Protein AF-0000000070184258 (afdb_homodimer)

Solvent-accessible surface area (backbone atoms only — not comparable to full-atom values): 18876 Å² total; per-residue (Å²): 134,90,67,75,69,78,65,68,90,52,51,71,65,62,65,44,68,70,56,21,35,63,52,13,55,38,52,51,47,53,34,33,58,67,48,61,78,26,36,31,35,32,46,51,29,53,61,30,57,64,52,65,70,49,46,84,48,31,51,33,30,37,36,24,22,70,49,62,68,31,49,51,52,17,53,71,75,59,66,58,89,50,51,41,81,38,78,35,50,67,54,57,58,97,61,53,74,45,61,23,50,28,36,34,27,58,68,31,52,66,69,54,75,42,72,57,20,41,43,35,49,47,45,25,30,24,76,63,16,16,33,15,40,37,29,56,18,43,73,24,87,46,86,62,82,64,58,48,91,57,40,45,44,21,65,58,53,44,51,53,42,38,75,41,50,29,47,66,81,40,60,41,71,36,64,49,32,17,35,35,19,30,28,32,100,129,61,72,85,74,78,64,70,90,51,50,71,64,62,66,44,69,71,57,21,35,63,52,13,56,38,51,52,46,53,34,33,60,69,47,61,78,26,37,32,35,33,47,51,28,51,59,30,59,63,52,64,70,50,46,84,48,31,51,32,30,36,36,25,21,70,49,62,69,31,49,53,51,18,53,71,76,59,64,58,88,50,51,42,82,39,80,35,50,67,55,57,57,99,60,52,75,46,62,24,49,28,35,35,27,58,68,32,52,67,52,55,75,43,71,58,20,42,43,34,47,48,44,25,30,23,74,63,15,17,34,16,41,36,30,55,18,45,74,24,87,44,86,62,82,64,59,47,90,56,38,44,45,20,64,58,53,42,52,53,41,38,75,42,48,28,47,68,80,43,63,41,69,36,64,50,31,17,35,34,19,30,28,31,100

pLDDT: mean 95.53, std 9.23, range [29.39, 98.94]

InterPro domains:
  IPR013216 Methyltransferase type 11 [PF08241] (42-131)
  IPR023576 UbiE/COQ5 methyltransferase, conserved site [PS01184] (123-137)
  IPR029063 S-adenosyl-L-methionine-dependent methyltransferase superfamily [G3DSA:3.40.50.150] (3-181)
  IPR029063 S-adenosyl-L-methionine-dependent methyltransferase superfamily [SSF53335] (13-177)

Organism: NCBI:txid2841257

Secondary structure (DSSP, 8-state):
-------GGGGGGGG-GGGGGTS-HHHHHHHH---TT-EEEEET-TT-HHHHHHGGGSSEEEEEES-HHHHHHHHHH---TTEEEEE--GGG----TT-EEEEEEES-HHHH-SHHHHHHHHHHEEEEEEEEEEEEBTTS-SSSSS-GGG-B-HHHHHHHHHHTTEEEEEEEE-SSEEEEEEEE-/-------GGGGGGGG-GGGGGTS-HHHHHHHH---TT-EEEEET-TT-HHHHHHGGGSSEEEEEES-HHHHHHHHHH---TTEEEEE--GGG----TT-EEEEEEES-HHHH-SHHHHHHHHHHEEEEEEEEEEEEBTTS-SSSSS-GGG-B-HHHHHHHHHHTTEEEEEEEE-SSEEEEEEEE-

Radius of gyration: 21.1 Å; Cα contacts (8 Å, |Δi|>4): 848; chains: 2; bounding box: 39×58×51 Å

Nearest PDB structures (foldseek):
  3bkw-assembly1_B  TM=8.375E-01  e=1.632E-12  Mesorhizobium japonicum MAFF 303099
  3l8d-assembly1_A-2  TM=8.115E-01  e=1.632E-12  Bacillus thuringiensis str. Al Hakam
  3bkw-assembly1_A  TM=8.136E-01  e=4.372E-12  Mesorhizobium japonicum MAFF 303099
  3g5l-assembly2_A  TM=6.947E-01  e=2.273E-13  Listeria monocytogenes serotype 4b str. F2365
  3vc2-assembly2_B  TM=7.644E-01  e=2.753E-11  Streptomyces coelicolor A3(2)

Structure (mmCIF, N/CA/C/O backbone):
data_AF-0000000070184258-model_v1
#
loop_
_entity.id
_entity.type
_entity.pdbx_description
1 polymer 'SAM-dependent methyltransferase'
#
loop_
_atom_site.group_PDB
_atom_site.id
_atom_site.type_symbol
_atom_site.label_atom_id
_atom_site.label_alt_id
_atom_site.label_comp_id
_atom_site.label_asym_id
_atom_site.label_entity_id
_atom_site.label_seq_id
_atom_site.pdbx_PDB_ins_code
_atom_site.Cartn_x
_atom_site.Cartn_y
_atom_site.Cartn_z
_atom_site.occupancy
_atom_site.B_iso_or_equiv
_atom_site.auth_seq_id
_atom_site.auth_comp_id
_atom_site.auth_asym_id
_atom_site.auth_atom_id
_atom_site.pdbx_PDB_model_num
ATOM 1 N N . MET A 1 1 ? -16.078 -26.828 -5.934 1 29.39 1 MET A N 1
ATOM 2 C CA . MET A 1 1 ? -16.906 -26.531 -7.105 1 29.39 1 MET A CA 1
ATOM 3 C C . MET A 1 1 ? -16.656 -25.109 -7.594 1 29.39 1 MET A C 1
ATOM 5 O O . MET A 1 1 ? -16.109 -24.906 -8.68 1 29.39 1 MET A O 1
ATOM 9 N N . GLY A 1 2 ? -17.391 -23.922 -7.152 1 39.66 2 GLY A N 1
ATOM 10 C CA . GLY A 1 2 ? -17.969 -22.906 -8.008 1 39.66 2 GLY A CA 1
ATOM 11 C C . GLY A 1 2 ? -16.938 -21.891 -8.492 1 39.66 2 GLY A C 1
ATOM 12 O O . GLY A 1 2 ? -17.25 -20.719 -8.656 1 39.66 2 GLY A O 1
ATOM 13 N N . PHE A 1 3 ? -15.523 -22.141 -8.5 1 47.22 3 PHE A N 1
ATOM 14 C CA . PHE A 1 3 ? -14.398 -21.219 -8.508 1 47.22 3 PHE A CA 1
ATOM 15 C C . PHE A 1 3 ? -14.391 -20.391 -9.789 1 47.22 3 PHE A C 1
ATOM 17 O O . PHE A 1 3 ? -14.062 -20.906 -10.859 1 47.22 3 PHE A O 1
ATOM 24 N N . HIS A 1 4 ? -15.258 -19.391 -9.922 1 56.69 4 HIS A N 1
ATOM 25 C CA . HIS A 1 4 ? -15.531 -18.656 -11.156 1 56.69 4 HIS A CA 1
ATOM 26 C C . HIS A 1 4 ? -14.281 -17.953 -11.672 1 56.69 4 HIS A C 1
ATOM 28 O O . HIS A 1 4 ? -13.492 -17.422 -10.883 1 56.69 4 HIS A O 1
ATOM 34 N N . THR A 1 5 ? -13.719 -18.75 -12.664 1 63.94 5 THR A N 1
ATOM 35 C CA . THR A 1 5 ? -12.641 -18.109 -13.414 1 63.94 5 THR A CA 1
ATOM 36 C C . THR A 1 5 ? -13.078 -16.734 -13.914 1 63.94 5 THR A C 1
ATOM 38 O O . THR A 1 5 ? -14.258 -16.516 -14.211 1 63.94 5 THR A O 1
ATOM 41 N N . PHE A 1 6 ? -12.273 -15.75 -13.688 1 73.75 6 PHE A N 1
ATOM 42 C CA . PHE A 1 6 ? -12.5 -14.391 -14.164 1 73.75 6 PHE A CA 1
ATOM 43 C C . PHE A 1 6 ? -12.969 -14.398 -15.617 1 73.75 6 PHE A C 1
ATOM 45 O O . PHE A 1 6 ? -12.484 -15.188 -16.422 1 73.75 6 PHE A O 1
ATOM 52 N N . ASP A 1 7 ? -14.023 -13.688 -15.875 1 72.12 7 ASP A N 1
ATOM 53 C CA . ASP A 1 7 ? -14.516 -13.508 -17.234 1 72.12 7 ASP A CA 1
ATOM 54 C C . ASP A 1 7 ? -13.484 -12.781 -18.094 1 72.12 7 ASP A C 1
ATOM 56 O O . ASP A 1 7 ? -13.328 -11.562 -18 1 72.12 7 ASP A O 1
ATOM 60 N N . SER A 1 8 ? -12.844 -13.445 -18.953 1 77.19 8 SER A N 1
ATOM 61 C CA . SER A 1 8 ? -11.742 -12.922 -19.75 1 77.19 8 SER A CA 1
ATOM 62 C C . SER A 1 8 ? -12.203 -11.773 -20.641 1 77.19 8 SER A C 1
ATOM 64 O O . SER A 1 8 ? -11.391 -10.977 -21.125 1 77.19 8 SER A O 1
ATOM 66 N N . SER A 1 9 ? -13.484 -11.719 -20.875 1 74.5 9 SER A N 1
ATOM 67 C CA . SER A 1 9 ? -14 -10.609 -21.672 1 74.5 9 SER A CA 1
ATOM 68 C C . SER A 1 9 ? -13.859 -9.281 -20.938 1 74.5 9 SER A C 1
ATOM 70 O O . SER A 1 9 ? -13.93 -8.211 -21.547 1 74.5 9 SER A O 1
ATOM 72 N N . GLN A 1 10 ? -13.602 -9.359 -19.688 1 74.81 10 GLN A N 1
ATOM 73 C CA . GLN A 1 10 ? -13.43 -8.164 -18.875 1 74.81 10 GLN A CA 1
ATOM 74 C C . GLN A 1 10 ? -11.953 -7.879 -18.609 1 74.81 10 GLN A C 1
ATOM 76 O O . GLN A 1 10 ? -11.617 -7.113 -17.703 1 74.81 10 GLN A O 1
ATOM 81 N N . ALA A 1 11 ? -11.164 -8.391 -19.484 1 82.12 11 ALA A N 1
ATOM 82 C CA . ALA A 1 11 ? -9.719 -8.328 -19.297 1 82.12 11 ALA A CA 1
ATOM 83 C C . ALA A 1 11 ? -9.227 -6.887 -19.297 1 82.12 11 ALA A C 1
ATOM 85 O O . ALA A 1 11 ? -8.266 -6.547 -18.609 1 82.12 11 ALA A O 1
ATOM 86 N N . ASP A 1 12 ? -9.961 -6.031 -20 1 80.5 12 ASP A N 1
ATOM 87 C CA . ASP A 1 12 ? -9.562 -4.629 -20.062 1 80.5 12 ASP A CA 1
ATOM 88 C C . ASP A 1 12 ? -9.641 -3.977 -18.688 1 80.5 12 ASP A C 1
ATOM 90 O O . ASP A 1 12 ? -8.836 -3.096 -18.359 1 80.5 12 ASP A O 1
ATOM 94 N N . GLY A 1 13 ? -10.562 -4.465 -17.906 1 86.38 13 GLY A N 1
ATOM 95 C CA . GLY A 1 13 ? -10.711 -3.939 -16.562 1 86.38 13 GLY A CA 1
ATOM 96 C C . GLY A 1 13 ? -9.523 -4.234 -15.664 1 86.38 13 GLY A C 1
ATOM 97 O O . GLY A 1 13 ? -9.258 -3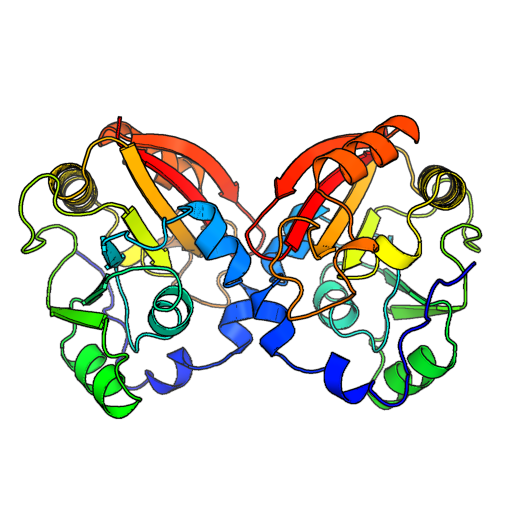.502 -14.703 1 86.38 13 GLY A O 1
ATOM 98 N N . LEU A 1 14 ? -8.82 -5.215 -16.062 1 90.5 14 LEU A N 1
ATOM 99 C CA . LEU A 1 14 ? -7.684 -5.648 -15.25 1 90.5 14 LEU A CA 1
ATOM 100 C C . LEU A 1 14 ? -6.488 -4.723 -15.445 1 90.5 14 LEU A C 1
ATOM 102 O O . LEU A 1 14 ? -5.523 -4.777 -14.688 1 90.5 14 LEU A O 1
ATOM 106 N N . GLU A 1 15 ? -6.605 -3.787 -16.375 1 93.62 15 GLU A N 1
ATOM 107 C CA . GLU A 1 15 ? -5.5 -2.877 -16.656 1 93.62 15 GLU A CA 1
ATOM 108 C C . GLU A 1 15 ? -5.773 -1.487 -16.078 1 93.62 15 GLU A C 1
ATOM 110 O O . GLU A 1 15 ? -5.023 -0.545 -16.344 1 93.62 15 GLU A O 1
ATOM 115 N N . ASP A 1 16 ? -6.887 -1.412 -15.406 1 93.44 16 ASP A N 1
ATOM 116 C CA . ASP A 1 16 ? -7.266 -0.139 -14.797 1 93.44 16 ASP A CA 1
ATOM 117 C C . ASP A 1 16 ? -6.277 0.258 -13.703 1 93.44 16 ASP A C 1
ATOM 119 O O . ASP A 1 16 ? -6.125 -0.458 -12.711 1 93.44 16 ASP A O 1
ATOM 123 N N . GLN A 1 17 ? -5.656 1.409 -13.805 1 94.75 17 GLN A N 1
ATOM 124 C CA . GLN A 1 17 ? -4.629 1.864 -12.875 1 94.75 17 GLN A CA 1
ATOM 125 C C . GLN A 1 17 ? -5.207 2.09 -11.484 1 94.75 17 GLN A C 1
ATOM 127 O O . GLN A 1 17 ? -4.465 2.133 -10.5 1 94.75 17 GLN A O 1
ATOM 132 N N . SER A 1 18 ? -6.551 2.227 -11.375 1 95.06 18 SER A N 1
ATOM 133 C CA . SER A 1 18 ? -7.188 2.389 -10.07 1 95.06 18 SER A CA 1
ATOM 134 C C . SER A 1 18 ? -6.961 1.166 -9.188 1 95.06 18 SER A C 1
ATOM 136 O O . SER A 1 18 ? -7.168 1.222 -7.977 1 95.06 18 SER A O 1
ATOM 138 N N . ARG A 1 19 ? -6.477 0.066 -9.781 1 96.94 19 ARG A N 1
ATOM 139 C CA . ARG A 1 19 ? -6.152 -1.132 -9.016 1 96.94 19 ARG A CA 1
ATOM 140 C C . ARG A 1 19 ? -5.039 -0.856 -8.008 1 96.94 19 ARG A C 1
ATOM 142 O O . ARG A 1 19 ? -5.004 -1.457 -6.934 1 96.94 19 ARG A O 1
ATOM 149 N N . PHE A 1 20 ? -4.199 0.137 -8.336 1 98.5 20 PHE A N 1
ATOM 150 C CA . PHE A 1 20 ? -3.119 0.491 -7.426 1 98.5 20 PHE A CA 1
ATOM 151 C C . PHE A 1 20 ? -3.668 1.139 -6.16 1 98.5 20 PHE A C 1
ATOM 153 O O . PHE A 1 20 ? -2.961 1.247 -5.152 1 98.5 20 PHE A O 1
ATOM 160 N N . LYS A 1 21 ? -4.965 1.607 -6.094 1 98.38 21 LYS A N 1
ATOM 161 C CA . LYS A 1 21 ? -5.574 2.182 -4.898 1 98.38 21 LYS A CA 1
ATOM 162 C C . LYS A 1 21 ? -5.719 1.135 -3.797 1 98.38 21 LYS A C 1
ATOM 164 O O . LYS A 1 21 ? -5.816 1.477 -2.617 1 98.38 21 LYS A O 1
ATOM 169 N N . TYR A 1 22 ? -5.66 -0.115 -4.188 1 98.38 22 TYR A N 1
ATOM 170 C CA . TYR A 1 22 ? -5.891 -1.183 -3.219 1 98.38 22 TYR A CA 1
ATOM 171 C C . TYR A 1 22 ? -4.574 -1.796 -2.76 1 98.38 22 TYR A C 1
ATOM 173 O O . TYR A 1 22 ? -4.426 -2.152 -1.588 1 98.38 22 TYR A O 1
ATOM 181 N N . VAL A 1 23 ? -3.643 -1.956 -3.648 1 98.75 23 VAL A N 1
ATOM 182 C CA . VAL A 1 23 ? -2.301 -2.441 -3.344 1 98.75 23 VAL A CA 1
ATOM 183 C C . VAL A 1 23 ? -1.278 -1.718 -4.215 1 98.75 23 VAL A C 1
ATOM 185 O O . VAL A 1 23 ? -1.343 -1.785 -5.445 1 98.75 23 VAL A O 1
ATOM 188 N N . SER A 1 24 ? -0.373 -1.077 -3.59 1 98.88 24 SER A N 1
ATOM 189 C CA . SER A 1 24 ? 0.676 -0.404 -4.348 1 98.88 24 SER A CA 1
ATOM 190 C C . SER A 1 24 ? 1.788 -1.373 -4.734 1 98.88 24 SER A C 1
ATOM 192 O O . SER A 1 24 ? 1.925 -2.439 -4.133 1 98.88 24 SER A O 1
ATOM 194 N N . VAL A 1 25 ? 2.545 -0.998 -5.758 1 98.75 25 VAL A N 1
ATOM 195 C CA . VAL A 1 25 ? 3.697 -1.782 -6.188 1 98.75 25 VAL A CA 1
ATOM 196 C C . VAL A 1 25 ? 4.727 -1.847 -5.062 1 98.75 25 VAL A C 1
ATOM 198 O O . VAL A 1 25 ? 5.258 -2.918 -4.762 1 98.75 25 VAL A O 1
ATOM 201 N N . ASP A 1 26 ? 4.961 -0.725 -4.445 1 98.75 26 ASP A N 1
ATOM 202 C CA . ASP A 1 26 ? 5.965 -0.646 -3.391 1 98.75 26 ASP A CA 1
ATOM 203 C C . ASP A 1 26 ? 5.578 -1.522 -2.199 1 98.75 26 ASP A C 1
ATOM 205 O O . ASP A 1 26 ? 6.434 -2.178 -1.603 1 98.75 26 ASP A O 1
ATOM 209 N N . GLU A 1 27 ? 4.32 -1.525 -1.836 1 98.81 27 GLU A N 1
ATOM 210 C CA . GLU A 1 27 ? 3.852 -2.4 -0.766 1 98.81 27 GLU A CA 1
ATOM 211 C C . GLU A 1 27 ? 3.967 -3.869 -1.161 1 98.81 27 GLU A C 1
ATOM 213 O O . GLU A 1 27 ? 4.398 -4.699 -0.361 1 98.81 27 GLU A O 1
ATOM 218 N N . LEU A 1 28 ? 3.555 -4.211 -2.357 1 98.88 28 LEU A N 1
ATOM 219 C CA . LEU A 1 28 ? 3.629 -5.59 -2.828 1 98.88 28 LEU A CA 1
ATOM 220 C C . LEU A 1 28 ? 5.055 -6.117 -2.742 1 98.88 28 LEU A C 1
ATOM 222 O O . LEU A 1 28 ? 5.289 -7.203 -2.203 1 98.88 28 LEU A O 1
ATOM 226 N N . LEU A 1 29 ? 5.988 -5.328 -3.24 1 98.81 29 LEU A N 1
ATOM 227 C CA . LEU A 1 29 ? 7.391 -5.723 -3.197 1 98.81 29 LEU A CA 1
ATOM 228 C C . LEU A 1 29 ? 7.863 -5.887 -1.757 1 98.81 29 LEU A C 1
ATOM 230 O O . LEU A 1 29 ? 8.695 -6.75 -1.466 1 98.81 29 LEU A O 1
ATOM 234 N N . ALA A 1 30 ? 7.336 -5.109 -0.881 1 98.56 30 ALA A N 1
ATOM 235 C CA . ALA A 1 30 ? 7.734 -5.168 0.523 1 98.56 30 ALA A CA 1
ATOM 236 C C . ALA A 1 30 ? 7.168 -6.418 1.198 1 98.56 30 ALA A C 1
ATOM 238 O O . ALA A 1 30 ? 7.691 -6.867 2.219 1 98.56 30 ALA A O 1
ATOM 239 N N . LEU A 1 31 ? 6.09 -6.949 0.684 1 98.69 31 LEU A N 1
ATOM 240 C CA . LEU A 1 31 ? 5.473 -8.125 1.291 1 98.69 31 LEU A CA 1
ATOM 241 C C . LEU A 1 31 ? 6.367 -9.352 1.135 1 98.69 31 LEU A C 1
ATOM 243 O O . LEU A 1 31 ? 6.398 -10.219 2.01 1 98.69 31 LEU A O 1
ATOM 247 N N . PHE A 1 32 ? 7.094 -9.445 -0.042 1 98 32 PHE A N 1
ATOM 248 C CA . PHE A 1 32 ? 7.875 -10.664 -0.205 1 98 32 PHE A CA 1
ATOM 249 C C . PHE A 1 32 ? 9.344 -10.328 -0.473 1 98 32 PHE A C 1
ATOM 251 O O . PHE A 1 32 ? 10.188 -11.227 -0.506 1 98 32 PHE A O 1
ATOM 258 N N . ARG A 1 33 ? 9.758 -9.125 -0.622 1 97.44 33 ARG A N 1
ATOM 259 C CA . ARG A 1 33 ? 11.117 -8.586 -0.605 1 97.44 33 ARG A CA 1
ATOM 260 C C . ARG A 1 33 ? 12.039 -9.406 -1.502 1 97.44 33 ARG A C 1
ATOM 262 O O . ARG A 1 33 ? 13.086 -9.875 -1.059 1 97.44 33 ARG A O 1
ATOM 269 N N . PRO A 1 34 ? 11.781 -9.477 -2.742 1 98.12 34 PRO A N 1
ATOM 270 C CA . PRO A 1 34 ? 12.648 -10.266 -3.619 1 98.12 34 PRO A CA 1
ATOM 271 C C . PRO A 1 34 ? 14.008 -9.602 -3.846 1 98.12 34 PRO A C 1
ATOM 273 O O . PRO A 1 34 ? 14.094 -8.375 -3.92 1 98.12 34 PRO A O 1
ATOM 276 N N . ASP A 1 35 ? 15.008 -10.453 -3.967 1 97.69 35 ASP A N 1
ATOM 277 C CA . ASP A 1 35 ? 16.312 -9.992 -4.445 1 97.69 35 ASP A CA 1
ATOM 278 C C . ASP A 1 35 ? 16.281 -9.781 -5.957 1 97.69 35 ASP A C 1
ATOM 280 O O . ASP A 1 35 ? 15.422 -10.312 -6.656 1 97.69 35 ASP A O 1
ATOM 284 N N . ASP A 1 36 ? 17.266 -9.062 -6.441 1 97.62 36 ASP A N 1
ATOM 285 C CA . ASP A 1 36 ? 17.359 -8.766 -7.867 1 97.62 36 ASP A CA 1
ATOM 286 C C . ASP A 1 36 ? 17.609 -10.039 -8.68 1 97.62 36 ASP A C 1
ATOM 288 O O . ASP A 1 36 ? 17.297 -10.094 -9.867 1 97.62 36 ASP A O 1
ATOM 292 N N . ASP A 1 37 ? 18.156 -11.031 -8.078 1 98.62 37 ASP A N 1
ATOM 293 C CA . ASP A 1 37 ? 18.453 -12.266 -8.797 1 98.62 37 ASP A CA 1
ATOM 294 C C . ASP A 1 37 ? 17.422 -13.344 -8.5 1 98.62 37 ASP A C 1
ATOM 296 O O . ASP A 1 37 ? 17.641 -14.531 -8.773 1 98.62 37 ASP A O 1
ATOM 300 N N . ALA A 1 38 ? 16.312 -12.961 -7.953 1 98.88 38 ALA A N 1
ATOM 301 C CA . ALA A 1 38 ? 15.305 -13.914 -7.52 1 98.88 38 ALA A CA 1
ATOM 302 C C . ALA A 1 38 ? 14.508 -14.453 -8.711 1 98.88 38 ALA A C 1
ATOM 304 O O . ALA A 1 38 ? 14.242 -13.719 -9.664 1 98.88 38 ALA A O 1
ATOM 305 N N . VAL A 1 39 ? 14.156 -15.711 -8.641 1 98.94 39 VAL A N 1
ATOM 306 C CA . VAL A 1 39 ? 13.148 -16.344 -9.484 1 98.94 39 VAL A CA 1
ATOM 307 C C . VAL 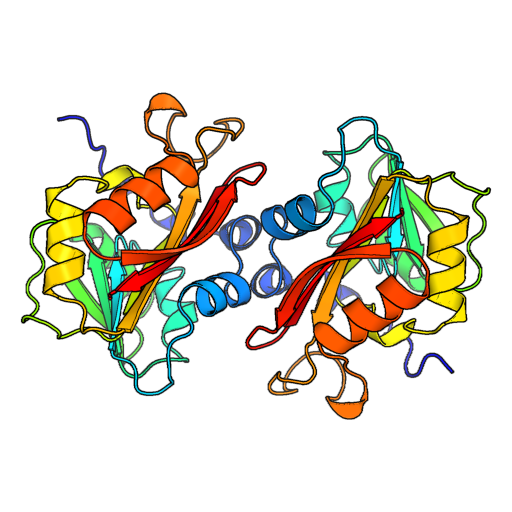A 1 39 ? 11.836 -16.469 -8.719 1 98.94 39 VAL A C 1
ATOM 309 O O . VAL A 1 39 ? 11.773 -17.141 -7.684 1 98.94 39 VAL A O 1
ATOM 312 N N . VAL A 1 40 ? 10.766 -15.812 -9.242 1 98.94 40 VAL A N 1
ATOM 313 C CA . VAL A 1 40 ? 9.539 -15.75 -8.461 1 98.94 40 VAL A CA 1
ATOM 314 C C . VAL A 1 40 ? 8.352 -16.141 -9.328 1 98.94 40 VAL A C 1
ATOM 316 O O . VAL A 1 40 ? 8.469 -16.234 -10.555 1 98.94 40 VAL A O 1
ATOM 319 N N . ALA A 1 41 ? 7.215 -16.438 -8.695 1 98.94 41 ALA A N 1
ATOM 320 C CA . ALA A 1 41 ? 5.977 -16.719 -9.422 1 98.94 41 ALA A CA 1
ATOM 321 C C . ALA A 1 41 ? 4.867 -15.758 -9 1 98.94 41 ALA A C 1
ATOM 323 O O . ALA A 1 41 ? 4.727 -15.453 -7.809 1 98.94 41 ALA A O 1
ATOM 324 N N . ASP A 1 42 ? 4.148 -15.258 -9.938 1 98.94 42 ASP A N 1
ATOM 325 C CA . ASP A 1 42 ? 2.881 -14.555 -9.75 1 98.94 42 ASP A CA 1
ATOM 326 C C . ASP A 1 42 ? 1.697 -15.508 -9.891 1 98.94 42 ASP A C 1
ATOM 328 O O . ASP A 1 42 ? 1.404 -15.992 -10.984 1 98.94 42 ASP A O 1
ATOM 332 N N . LEU A 1 43 ? 1.008 -15.789 -8.805 1 98.88 43 LEU A N 1
ATOM 333 C CA . LEU A 1 43 ? -0.111 -16.719 -8.82 1 98.88 43 LEU A CA 1
ATOM 334 C C . LEU A 1 43 ? -1.412 -16.016 -9.164 1 98.88 43 LEU A C 1
ATOM 336 O O . LEU A 1 43 ? -1.904 -15.195 -8.383 1 98.88 43 LEU A O 1
ATOM 340 N N . GLY A 1 44 ? -2.031 -16.406 -10.258 1 98.06 44 GLY A N 1
ATOM 341 C CA . GLY A 1 44 ? -3.143 -15.641 -10.805 1 98.06 44 GLY A CA 1
ATOM 342 C C . GLY A 1 44 ? -2.711 -14.359 -11.484 1 98.06 44 GLY A C 1
ATOM 343 O O . GLY A 1 44 ? -3.236 -13.281 -11.18 1 98.06 44 GLY A O 1
ATOM 344 N N . SER A 1 45 ? -1.877 -14.484 -12.492 1 98.12 45 SER A N 1
ATOM 345 C CA . SER A 1 45 ? -1.203 -13.328 -13.078 1 98.12 45 SER A CA 1
ATOM 346 C C . SER A 1 45 ? -2.162 -12.5 -13.93 1 98.12 45 SER A C 1
ATOM 348 O O . SER A 1 45 ? -1.922 -11.312 -14.164 1 98.12 45 SER A O 1
ATOM 350 N N . GLY A 1 46 ? -3.24 -13.164 -14.484 1 97.12 46 GLY A N 1
ATOM 351 C CA . GLY A 1 46 ? -4.145 -12.461 -15.375 1 97.12 46 GLY A CA 1
ATOM 352 C C . GLY A 1 46 ? -3.445 -11.844 -16.578 1 97.12 46 GLY A C 1
ATOM 353 O O . GLY A 1 46 ? -2.682 -12.516 -17.266 1 97.12 46 GLY A O 1
ATOM 354 N N . THR A 1 47 ? -3.713 -10.602 -16.781 1 97 47 THR A N 1
ATOM 355 C CA . THR A 1 47 ? -3.127 -9.891 -17.922 1 97 47 THR A CA 1
ATOM 356 C C . THR A 1 47 ? -1.73 -9.383 -17.578 1 97 47 THR A C 1
ATOM 358 O O . THR A 1 47 ? -1.139 -8.617 -18.344 1 97 47 THR A O 1
ATOM 361 N N . GLY A 1 48 ? -1.25 -9.695 -16.438 1 98.19 48 GLY A N 1
ATOM 362 C CA . GLY A 1 48 ? 0.105 -9.344 -16.047 1 98.19 48 GLY A CA 1
ATOM 363 C C . GLY A 1 48 ? 0.211 -7.949 -15.453 1 98.19 48 GLY A C 1
ATOM 364 O O . GLY A 1 48 ? 1.287 -7.348 -15.453 1 98.19 48 GLY A O 1
ATOM 365 N N . PHE A 1 49 ? -0.899 -7.371 -14.977 1 98.12 49 PHE A N 1
ATOM 366 C CA . PHE A 1 49 ? -0.934 -6.004 -14.469 1 98.12 49 PHE A CA 1
ATOM 367 C C . PHE A 1 49 ? 0.125 -5.793 -13.398 1 98.12 49 PHE A C 1
ATOM 369 O O . PHE A 1 49 ? 0.969 -4.902 -13.516 1 98.12 49 PHE A O 1
ATOM 376 N N . TYR A 1 50 ? 0.2 -6.605 -12.391 1 98.75 50 TYR A N 1
ATOM 377 C CA . TYR A 1 50 ? 1.188 -6.488 -11.32 1 98.75 50 TYR A CA 1
ATOM 378 C C . TYR A 1 50 ? 2.488 -7.188 -11.703 1 98.75 50 TYR A C 1
ATOM 380 O O . TYR A 1 50 ? 3.57 -6.773 -11.281 1 98.75 50 TYR A O 1
ATOM 388 N N . THR A 1 51 ? 2.381 -8.258 -12.508 1 98.88 51 THR A N 1
ATOM 389 C CA . THR A 1 51 ? 3.578 -8.945 -12.984 1 98.88 51 THR A CA 1
ATOM 390 C C . THR A 1 51 ? 4.547 -7.953 -13.617 1 98.88 51 THR A C 1
ATOM 392 O O . THR A 1 51 ? 5.742 -7.957 -13.312 1 98.88 51 THR A O 1
ATOM 395 N N . ASP A 1 52 ? 3.986 -7.078 -14.453 1 98.75 52 ASP A N 1
ATOM 396 C CA . ASP A 1 52 ? 4.785 -6.094 -15.172 1 98.75 52 ASP A CA 1
ATOM 397 C C . ASP A 1 52 ? 5.535 -5.18 -14.211 1 98.75 52 ASP A C 1
ATOM 399 O O . ASP A 1 52 ? 6.641 -4.727 -14.508 1 98.75 52 ASP A O 1
ATOM 403 N N . GLU A 1 53 ? 4.93 -4.906 -13.102 1 98.56 53 GLU A N 1
ATOM 404 C CA . GLU A 1 53 ? 5.504 -3.973 -12.133 1 98.56 53 GLU A CA 1
ATOM 405 C C . GLU A 1 53 ? 6.582 -4.645 -11.289 1 98.56 53 GLU A C 1
ATOM 407 O O . GLU A 1 53 ? 7.496 -3.98 -10.797 1 98.56 53 GLU A O 1
ATOM 412 N N . VAL A 1 54 ? 6.531 -5.93 -11.102 1 98.81 54 VAL A N 1
ATOM 413 C CA . VAL A 1 54 ? 7.469 -6.68 -10.273 1 98.81 54 VAL A CA 1
ATOM 414 C C . VAL A 1 54 ? 8.672 -7.109 -11.117 1 98.81 54 VAL A C 1
ATOM 416 O O . VAL A 1 54 ? 9.797 -7.168 -10.617 1 98.81 54 VAL A O 1
ATOM 419 N N . ALA A 1 55 ? 8.492 -7.324 -12.391 1 98.88 55 ALA A N 1
ATOM 420 C CA . ALA A 1 55 ? 9.461 -7.926 -13.305 1 98.88 55 ALA A CA 1
ATOM 421 C C . ALA A 1 55 ? 10.797 -7.18 -13.266 1 98.88 55 ALA A C 1
ATOM 423 O O . ALA A 1 55 ? 11.859 -7.805 -13.227 1 98.88 55 ALA A O 1
ATOM 424 N N . PRO A 1 56 ? 10.789 -5.863 -13.148 1 98.31 56 PRO A N 1
ATOM 425 C CA . PRO A 1 56 ? 12.062 -5.141 -13.18 1 98.31 56 PRO A CA 1
ATOM 426 C C . PRO A 1 56 ? 12.906 -5.395 -11.938 1 98.31 56 PRO A C 1
ATOM 428 O O . PRO A 1 56 ? 14.086 -5.023 -11.898 1 98.31 56 PRO A O 1
ATOM 431 N N . TYR A 1 57 ? 12.414 -6.027 -10.953 1 98.31 57 TYR A N 1
ATOM 432 C CA . TYR A 1 57 ? 13.094 -6.105 -9.664 1 98.31 57 TYR A CA 1
ATOM 433 C C . TYR A 1 57 ? 13.562 -7.527 -9.383 1 98.31 57 TYR A C 1
ATOM 435 O O . TYR A 1 57 ? 14.031 -7.824 -8.281 1 98.31 57 TYR A O 1
ATOM 443 N N . VAL A 1 58 ? 13.383 -8.422 -10.344 1 98.88 58 VAL A N 1
ATOM 444 C CA . VAL A 1 58 ? 13.773 -9.812 -10.148 1 98.88 58 VAL A CA 1
ATOM 445 C C . VAL A 1 58 ? 14.438 -10.344 -11.422 1 98.88 58 VAL A C 1
ATOM 447 O O . VAL A 1 58 ? 14.43 -9.68 -12.461 1 98.88 58 VAL A O 1
ATOM 450 N N . GLU A 1 59 ? 15 -11.516 -11.266 1 98.81 59 GLU A N 1
ATOM 451 C CA . GLU A 1 59 ? 15.641 -12.133 -12.422 1 98.81 59 GLU A CA 1
ATOM 452 C C . GLU A 1 59 ? 14.609 -12.711 -13.383 1 98.81 59 GLU A C 1
ATOM 454 O O . GLU A 1 59 ? 14.719 -12.531 -14.602 1 98.81 59 GLU A O 1
ATOM 459 N N . ASN A 1 60 ? 13.633 -13.43 -12.836 1 98.88 60 ASN A N 1
ATOM 460 C CA . ASN A 1 60 ? 12.602 -14.07 -13.641 1 98.88 60 ASN A CA 1
ATOM 461 C C . ASN A 1 60 ? 11.273 -14.148 -12.906 1 98.88 60 ASN A C 1
ATOM 463 O O . ASN A 1 60 ? 11.242 -14.352 -11.688 1 98.88 60 ASN A O 1
ATOM 467 N N . VAL A 1 61 ? 10.219 -13.938 -13.672 1 98.94 61 VAL A N 1
ATOM 468 C CA . VAL A 1 61 ? 8.875 -14.117 -13.125 1 98.94 61 VAL A CA 1
ATOM 469 C C . VAL A 1 61 ? 8.133 -15.188 -13.914 1 98.94 61 VAL A C 1
ATOM 471 O O . VAL A 1 61 ? 8.039 -15.109 -15.148 1 98.94 61 VAL A O 1
ATOM 474 N N . TYR A 1 62 ? 7.652 -16.188 -13.234 1 98.94 62 TYR A N 1
ATOM 475 C CA . TYR A 1 62 ? 6.652 -17.078 -13.82 1 98.94 62 TYR A CA 1
ATOM 476 C C . TYR A 1 62 ? 5.246 -16.531 -13.602 1 98.94 62 TYR A C 1
ATOM 478 O O . TYR A 1 62 ? 4.777 -16.438 -12.461 1 98.94 62 TYR A O 1
ATOM 486 N N . ALA A 1 63 ? 4.625 -16.156 -14.656 1 98.94 63 ALA A N 1
ATOM 487 C CA . ALA A 1 63 ? 3.236 -15.703 -14.609 1 98.94 63 ALA A CA 1
ATOM 488 C C . ALA A 1 63 ? 2.275 -16.891 -14.711 1 98.94 63 ALA A C 1
ATOM 490 O O . ALA A 1 63 ? 2.004 -17.375 -15.805 1 98.94 63 ALA A O 1
ATOM 491 N N . VAL A 1 64 ? 1.69 -17.234 -13.609 1 98.88 64 VAL A N 1
ATOM 492 C CA . VAL A 1 64 ? 0.861 -18.438 -13.539 1 98.88 64 VAL A CA 1
ATOM 493 C C . VAL A 1 64 ? -0.615 -18.047 -13.609 1 98.88 64 VAL A C 1
ATOM 495 O O . VAL A 1 64 ? -1.075 -17.203 -12.836 1 98.88 64 VAL A O 1
ATOM 498 N N . ASP A 1 65 ? -1.3 -18.625 -14.5 1 98.12 65 ASP A N 1
ATOM 499 C CA . ASP A 1 65 ? -2.75 -18.469 -14.578 1 98.12 65 ASP A CA 1
ATOM 500 C C . ASP A 1 65 ? -3.402 -19.734 -15.125 1 98.12 65 ASP A C 1
ATOM 502 O O . ASP A 1 65 ? -2.828 -20.422 -15.969 1 98.12 65 ASP A O 1
ATOM 506 N N . ILE A 1 66 ? -4.574 -20 -14.664 1 96.25 66 ILE A N 1
ATOM 507 C CA . ILE A 1 66 ? -5.262 -21.219 -15.07 1 96.25 66 ILE A CA 1
ATOM 508 C C . ILE A 1 66 ? -5.883 -21.031 -16.453 1 96.25 66 ILE A C 1
ATOM 510 O O . ILE A 1 66 ? -6.141 -22.016 -17.156 1 96.25 66 ILE A O 1
ATOM 514 N N . GLN A 1 67 ? -6.094 -19.828 -16.828 1 94.56 67 GLN A N 1
ATOM 515 C CA . GLN A 1 67 ? -6.777 -19.531 -18.078 1 94.56 67 GLN A CA 1
ATOM 516 C C . GLN A 1 67 ? -5.781 -19.141 -19.172 1 94.56 67 GLN A C 1
ATOM 518 O O . GLN A 1 67 ? -5.152 -18.078 -19.094 1 94.56 67 GLN A O 1
ATOM 523 N N . GLU A 1 68 ? -5.781 -19.859 -20.188 1 94.12 68 GLU A N 1
ATOM 524 C CA . GLU A 1 68 ? -4.93 -19.547 -21.328 1 94.12 68 GLU A CA 1
ATOM 525 C C . GLU A 1 68 ? -5.32 -18.219 -21.969 1 94.12 68 GLU A C 1
ATOM 527 O O . GLU A 1 68 ? -4.461 -17.484 -22.469 1 94.12 68 GLU A O 1
ATOM 532 N N . ALA A 1 69 ? -6.562 -17.969 -21.938 1 94.44 69 ALA A N 1
ATOM 533 C CA . ALA A 1 69 ? -7.059 -16.719 -22.516 1 94.44 69 ALA A CA 1
ATOM 534 C C . ALA A 1 69 ? -6.383 -15.508 -21.875 1 94.44 69 ALA A C 1
ATOM 536 O O . ALA A 1 69 ? -6.148 -14.5 -22.547 1 94.44 69 ALA A O 1
ATOM 537 N N . MET A 1 70 ? -6.066 -15.586 -20.641 1 96 70 MET A N 1
ATOM 538 C CA . MET A 1 70 ? -5.375 -14.492 -19.953 1 96 70 MET A CA 1
ATOM 539 C C . MET A 1 70 ? -3.965 -14.32 -20.5 1 96 70 MET A C 1
ATOM 541 O O . MET A 1 70 ? -3.496 -13.188 -20.672 1 96 70 MET A O 1
ATOM 545 N N . HIS A 1 71 ? -3.324 -15.383 -20.812 1 96.44 71 HIS A N 1
ATOM 546 C CA . HIS A 1 71 ? -1.985 -15.336 -21.391 1 96.44 71 HIS A CA 1
ATOM 547 C C . HIS A 1 71 ? -1.999 -14.641 -22.75 1 96.44 71 HIS A C 1
ATOM 549 O O . HIS A 1 71 ? -1.073 -13.898 -23.078 1 96.44 71 HIS A O 1
ATOM 555 N N . GLU A 1 72 ? -2.998 -14.938 -23.469 1 95.94 72 GLU A N 1
ATOM 556 C CA . GLU A 1 72 ? -3.123 -14.289 -24.766 1 95.94 72 GLU A CA 1
ATOM 557 C C . GLU A 1 72 ? -3.232 -12.773 -24.625 1 95.94 72 GLU A C 1
ATOM 559 O O . GLU A 1 72 ? -2.539 -12.023 -25.312 1 95.94 72 GLU A O 1
ATOM 564 N N . HIS A 1 73 ? -4.133 -12.414 -23.734 1 95.88 73 HIS A N 1
ATOM 565 C CA . HIS A 1 73 ? -4.25 -10.984 -23.453 1 95.88 73 HIS A CA 1
ATOM 566 C C . HIS A 1 73 ? -2.912 -10.398 -23.016 1 95.88 73 HIS A C 1
ATOM 568 O O . HIS A 1 73 ? -2.551 -9.297 -23.438 1 95.88 73 HIS A O 1
ATOM 574 N N . TYR A 1 74 ? -2.201 -11.148 -22.203 1 97.19 74 TYR A N 1
ATOM 575 C CA . TYR A 1 74 ? -0.913 -10.68 -21.703 1 97.19 74 TYR A CA 1
ATOM 576 C C . TYR A 1 74 ? 0.092 -10.531 -22.844 1 97.19 74 TYR A C 1
ATOM 578 O O . TYR A 1 74 ? 0.795 -9.523 -22.938 1 97.19 74 TYR A O 1
ATOM 586 N N . ARG A 1 75 ? 0.149 -11.438 -23.703 1 96.69 75 ARG A N 1
ATOM 587 C CA . ARG A 1 75 ? 1.039 -11.367 -24.859 1 96.69 75 ARG A CA 1
ATOM 588 C C . ARG A 1 75 ? 0.702 -10.172 -25.75 1 96.69 75 ARG A C 1
ATOM 590 O O . ARG A 1 75 ? 1.598 -9.469 -26.219 1 96.69 75 ARG A O 1
ATOM 597 N N . GLU A 1 76 ? -0.551 -9.992 -25.938 1 95.69 76 GLU A N 1
ATOM 598 C CA . GLU A 1 76 ? -0.996 -8.883 -26.781 1 95.69 76 GLU A CA 1
ATOM 599 C C . GLU A 1 76 ? -0.603 -7.543 -26.172 1 95.69 76 GLU A C 1
ATOM 601 O O . GLU A 1 76 ? -0.252 -6.605 -26.891 1 95.69 76 GLU A O 1
ATOM 606 N N . LYS A 1 77 ? -0.731 -7.453 -24.906 1 95.19 77 LYS A N 1
ATOM 607 C CA . LYS A 1 77 ? -0.352 -6.238 -24.203 1 95.19 77 LYS A CA 1
ATOM 608 C C . LYS A 1 77 ? 1.146 -5.973 -24.312 1 95.19 77 LYS A C 1
ATOM 610 O O . LYS A 1 77 ? 1.572 -4.824 -24.438 1 95.19 77 LYS A O 1
ATOM 615 N N . GLY A 1 78 ? 1.975 -7.055 -24.281 1 96.25 78 GLY A N 1
ATOM 616 C CA . GLY A 1 78 ? 3.428 -6.98 -24.266 1 96.25 78 GLY A CA 1
ATOM 617 C C . GLY A 1 78 ? 4.051 -7.652 -23.062 1 96.25 78 GLY A C 1
ATOM 618 O O . GLY A 1 78 ? 4 -7.113 -21.953 1 96.25 78 GLY A O 1
ATOM 619 N N . LEU A 1 79 ? 4.691 -8.68 -23.344 1 95.81 79 LEU A N 1
ATOM 620 C CA . LEU A 1 79 ? 5.301 -9.516 -22.328 1 95.81 79 LEU A CA 1
ATOM 621 C C . LEU A 1 79 ? 6.758 -9.125 -22.094 1 95.81 79 LEU A C 1
ATOM 623 O O . LEU A 1 79 ? 7.559 -9.125 -23.031 1 95.81 79 LEU A O 1
ATOM 627 N N . PRO A 1 80 ? 7.074 -8.703 -20.812 1 98.38 80 PRO A N 1
ATOM 628 C CA . PRO A 1 80 ? 8.492 -8.453 -20.547 1 98.38 80 PRO A CA 1
ATOM 629 C C . PRO A 1 80 ? 9.375 -9.664 -20.859 1 98.38 80 PRO A C 1
ATOM 631 O O . PRO A 1 80 ? 8.914 -10.805 -20.781 1 98.38 80 PRO A O 1
ATOM 634 N N . ALA A 1 81 ? 10.625 -9.445 -21.125 1 98.5 81 ALA A N 1
ATOM 635 C CA . ALA A 1 81 ? 11.547 -10.477 -21.594 1 98.5 81 ALA A CA 1
ATOM 636 C C . ALA A 1 81 ? 11.789 -11.523 -20.516 1 98.5 81 ALA A C 1
ATOM 638 O O . ALA A 1 81 ? 12.031 -12.695 -20.812 1 98.5 81 ALA A O 1
ATOM 639 N N . ASN A 1 82 ? 11.688 -11.047 -19.281 1 98.88 82 ASN A N 1
ATOM 640 C CA . ASN A 1 82 ? 12.031 -11.977 -18.203 1 98.88 82 ASN A CA 1
ATOM 641 C C . ASN A 1 82 ? 10.773 -12.555 -17.547 1 98.88 82 ASN A C 1
ATOM 643 O O . ASN A 1 82 ? 10.812 -12.984 -16.406 1 98.88 82 ASN A O 1
ATOM 647 N N . VAL A 1 83 ? 9.664 -12.523 -18.25 1 98.88 83 VAL A N 1
ATOM 648 C CA . VAL A 1 83 ? 8.422 -13.125 -17.766 1 98.88 83 VAL A CA 1
ATOM 649 C C . VAL A 1 83 ? 8.086 -14.352 -18.609 1 98.88 83 VAL A C 1
ATOM 651 O O . VAL A 1 83 ? 8.094 -14.297 -19.844 1 98.88 83 VAL A O 1
ATOM 654 N N . GLU A 1 84 ? 7.859 -15.422 -17.969 1 98.88 84 GLU A N 1
ATOM 655 C CA . GLU A 1 84 ? 7.41 -16.656 -18.609 1 98.88 84 GLU A CA 1
ATOM 656 C C . GLU A 1 84 ? 5.992 -17.016 -18.188 1 98.88 84 GLU A C 1
ATOM 658 O O . GLU A 1 84 ? 5.691 -17.047 -16.984 1 98.88 84 GLU A O 1
ATOM 663 N N . GLN A 1 85 ? 5.184 -17.297 -19.141 1 98.75 85 GLN A N 1
ATOM 664 C CA . GLN A 1 85 ? 3.805 -17.672 -18.844 1 98.75 85 GLN A CA 1
ATOM 665 C C . GLN A 1 85 ? 3.68 -19.172 -18.562 1 98.75 85 GLN A C 1
ATOM 667 O O . GLN A 1 85 ? 4.312 -19.984 -19.234 1 98.75 85 GLN A O 1
ATOM 672 N N . VAL A 1 86 ? 2.949 -19.453 -17.578 1 98.81 86 VAL A N 1
ATOM 673 C CA . VAL A 1 86 ? 2.723 -20.844 -17.188 1 98.81 86 VAL A CA 1
ATOM 674 C C . VAL A 1 86 ? 1.229 -21.094 -16.984 1 98.81 86 VAL A C 1
ATOM 676 O O . VAL A 1 86 ? 0.609 -20.453 -16.125 1 98.81 86 VAL A O 1
ATOM 679 N N . THR A 1 87 ? 0.638 -21.953 -17.812 1 98.38 87 THR A N 1
ATOM 680 C CA . THR A 1 87 ? -0.752 -22.344 -17.594 1 98.38 87 THR A CA 1
ATOM 681 C C . THR A 1 87 ? -0.846 -23.484 -16.594 1 98.38 87 THR A C 1
ATOM 683 O O . THR A 1 87 ? -0.439 -24.609 -16.891 1 98.38 87 THR A O 1
ATOM 686 N N . ALA A 1 88 ? -1.396 -23.203 -15.352 1 98.31 88 ALA A N 1
ATOM 687 C CA . ALA A 1 88 ? -1.464 -24.219 -14.305 1 98.31 88 ALA A CA 1
ATOM 688 C C . ALA A 1 88 ? -2.408 -23.781 -13.188 1 98.31 88 ALA A C 1
ATOM 690 O O . ALA A 1 88 ? -2.674 -22.578 -13.016 1 98.31 88 ALA A O 1
ATOM 691 N N . GLU A 1 89 ? -2.932 -24.766 -12.516 1 97.56 89 GLU A N 1
ATOM 692 C CA . GLU A 1 89 ? -3.529 -24.531 -11.203 1 97.56 89 GLU A CA 1
ATOM 693 C C . GLU A 1 89 ? -2.459 -24.422 -10.125 1 97.56 89 GLU A C 1
ATOM 695 O O . GLU A 1 89 ? -1.448 -25.125 -10.172 1 97.56 89 GLU A O 1
ATOM 700 N N . VAL A 1 90 ? -2.715 -23.594 -9.117 1 98.31 90 VAL A N 1
ATOM 701 C CA . VAL A 1 90 ? -1.722 -23.391 -8.062 1 98.31 90 VAL A CA 1
ATOM 702 C C . VAL A 1 90 ? -1.473 -24.703 -7.328 1 98.31 90 VAL A C 1
ATOM 704 O O . VAL A 1 90 ? -0.348 -24.984 -6.902 1 98.31 90 VAL A O 1
ATOM 707 N N . ALA A 1 91 ? -2.445 -25.578 -7.246 1 98.56 91 ALA A N 1
ATOM 708 C CA . ALA A 1 91 ? -2.332 -26.828 -6.516 1 98.56 91 ALA A CA 1
ATOM 709 C C . ALA A 1 91 ? -1.484 -27.844 -7.289 1 98.56 91 ALA A C 1
ATOM 711 O O . ALA A 1 91 ? -1.175 -28.922 -6.785 1 98.56 91 ALA A O 1
ATOM 712 N N . ASP A 1 92 ? -1.153 -27.5 -8.508 1 98.38 92 ASP A N 1
ATOM 713 C CA . ASP A 1 92 ? -0.37 -28.391 -9.352 1 98.38 92 ASP A CA 1
ATOM 714 C C . ASP A 1 92 ? 0.597 -27.594 -10.234 1 98.38 92 ASP A C 1
ATOM 716 O O . ASP A 1 92 ? 0.46 -27.578 -11.461 1 98.38 92 ASP A O 1
ATOM 720 N N . LEU A 1 93 ? 1.614 -27.078 -9.656 1 98.75 93 LEU A N 1
ATOM 721 C CA . LEU A 1 93 ? 2.568 -26.234 -10.359 1 98.75 93 LEU A CA 1
ATOM 722 C C . LEU A 1 93 ? 3.668 -27.062 -11.008 1 98.75 93 LEU A C 1
ATOM 724 O O . LEU A 1 93 ? 4.23 -27.953 -10.375 1 98.75 93 LEU A O 1
ATOM 728 N N . PRO A 1 94 ? 4.012 -26.719 -12.242 1 98.75 94 PRO A N 1
ATOM 729 C CA . PRO A 1 94 ? 5.027 -27.5 -12.953 1 98.75 94 PRO A CA 1
ATOM 730 C C . PRO A 1 94 ? 6.449 -27.047 -12.648 1 98.75 94 PRO A C 1
ATOM 732 O O . PRO A 1 94 ? 7.258 -26.859 -13.562 1 98.75 94 PRO A O 1
ATOM 735 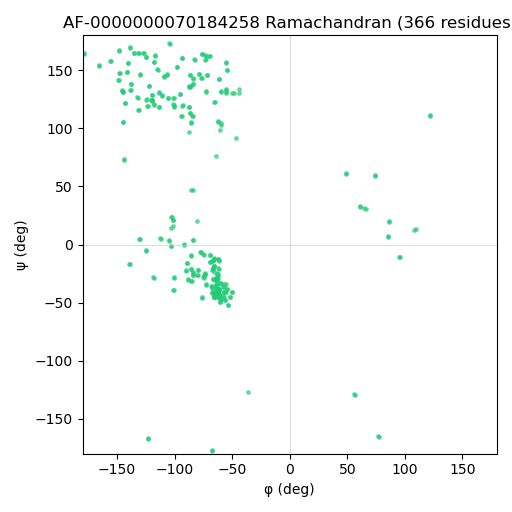N N . PHE A 1 95 ? 6.773 -26.844 -11.414 1 98.81 95 PHE A N 1
ATOM 736 C CA . PHE A 1 95 ? 8.102 -26.438 -10.961 1 98.81 95 PHE A CA 1
ATOM 737 C C . PHE A 1 95 ? 8.742 -27.531 -10.117 1 98.81 95 PHE A C 1
ATOM 739 O O . PHE A 1 95 ? 8.039 -28.312 -9.461 1 98.81 95 PHE A O 1
ATOM 746 N N . GLU A 1 96 ? 10.008 -27.641 -10.117 1 98.75 96 GLU A N 1
ATOM 747 C CA . GLU A 1 96 ? 10.742 -28.562 -9.258 1 98.75 96 GLU A CA 1
ATOM 748 C C . GLU A 1 96 ? 10.664 -28.141 -7.797 1 98.75 96 GLU A C 1
ATOM 750 O O . GLU A 1 96 ? 10.32 -26.984 -7.5 1 98.75 96 GLU A O 1
ATOM 755 N N . ASP A 1 97 ? 10.977 -29.109 -6.93 1 98.75 97 ASP A N 1
ATOM 756 C CA . ASP A 1 97 ? 11.102 -28.781 -5.512 1 98.75 97 ASP A CA 1
ATOM 757 C C . ASP A 1 97 ? 12.117 -27.656 -5.301 1 98.75 97 ASP A C 1
ATOM 759 O O . ASP A 1 97 ? 13.18 -27.641 -5.926 1 98.75 97 ASP A O 1
ATOM 763 N N . ASP A 1 98 ? 11.766 -26.672 -4.508 1 98.81 98 ASP A N 1
ATOM 764 C CA . ASP A 1 98 ? 12.672 -25.625 -4.055 1 98.81 98 ASP A CA 1
ATOM 765 C C . ASP A 1 98 ? 13.133 -24.75 -5.219 1 98.81 98 ASP A C 1
ATOM 767 O O . ASP A 1 98 ? 14.242 -24.219 -5.203 1 98.81 98 ASP A O 1
ATOM 771 N N . ALA A 1 99 ? 12.297 -24.609 -6.215 1 98.81 99 ALA A N 1
ATOM 772 C CA . ALA A 1 99 ? 12.703 -23.922 -7.438 1 98.81 99 ALA A CA 1
ATOM 773 C C . ALA A 1 99 ? 12.547 -22.406 -7.293 1 98.81 99 ALA A C 1
ATOM 775 O O . ALA A 1 99 ? 13.172 -21.641 -8.031 1 98.81 99 ALA A O 1
ATOM 776 N N . LEU A 1 100 ? 11.727 -21.938 -6.438 1 98.94 100 LEU A N 1
ATOM 777 C CA . LEU A 1 100 ? 11.352 -20.531 -6.406 1 98.94 100 LEU A CA 1
ATOM 778 C C . LEU A 1 100 ? 11.953 -19.828 -5.184 1 98.94 100 LEU A C 1
ATOM 780 O O . LEU A 1 100 ? 11.969 -20.406 -4.09 1 98.94 100 LEU A O 1
ATOM 784 N N . ASP A 1 101 ? 12.344 -18.531 -5.379 1 98.88 101 ASP A N 1
ATOM 785 C CA . ASP A 1 101 ? 12.867 -17.688 -4.312 1 98.88 101 ASP A CA 1
ATOM 786 C C . ASP A 1 101 ? 11.742 -16.938 -3.609 1 98.88 101 ASP A C 1
ATOM 788 O O . ASP A 1 101 ? 11.938 -16.391 -2.518 1 98.88 101 ASP A O 1
ATOM 792 N N . GLY A 1 102 ? 10.555 -16.891 -4.234 1 98.81 102 GLY A N 1
ATOM 793 C CA . GLY A 1 102 ? 9.398 -16.188 -3.688 1 98.81 102 GLY A CA 1
ATOM 794 C C . GLY A 1 102 ? 8.164 -16.312 -4.555 1 98.81 102 GLY A C 1
ATOM 795 O O . GLY A 1 102 ? 8.242 -16.75 -5.707 1 98.81 102 GLY A O 1
ATOM 796 N N . VAL A 1 103 ? 7.07 -15.992 -3.967 1 98.88 103 VAL A N 1
ATOM 797 C CA . VAL A 1 103 ? 5.785 -16 -4.652 1 98.88 103 VAL A CA 1
ATOM 798 C C . VAL A 1 103 ? 4.945 -14.812 -4.203 1 98.88 103 VAL A C 1
ATOM 800 O O . VAL A 1 103 ? 5.07 -14.352 -3.066 1 98.88 103 VAL A O 1
ATOM 803 N N . PHE A 1 104 ? 4.113 -14.32 -5.16 1 98.94 104 PHE A N 1
ATOM 804 C CA . PHE A 1 104 ? 3.125 -13.32 -4.777 1 98.94 104 PHE A CA 1
ATOM 805 C C . PHE A 1 104 ? 1.801 -13.562 -5.492 1 98.94 104 PHE A C 1
ATOM 807 O O . PHE A 1 104 ? 1.753 -14.281 -6.492 1 98.94 104 PHE A O 1
ATOM 814 N N . SER A 1 105 ? 0.797 -13.086 -4.918 1 98.88 105 SER A N 1
ATOM 815 C CA . SER A 1 105 ? -0.548 -13.148 -5.48 1 98.88 105 SER A CA 1
ATOM 816 C C . SER A 1 105 ? -1.354 -11.906 -5.121 1 98.88 105 SER A C 1
ATOM 818 O O . SER A 1 105 ? -1.371 -11.484 -3.963 1 98.88 105 SER A O 1
ATOM 820 N N . THR A 1 106 ? -1.966 -11.367 -6.129 1 98.69 106 THR A N 1
ATOM 821 C CA . THR A 1 106 ? -2.775 -10.172 -5.918 1 98.69 106 THR A CA 1
ATOM 822 C C . THR A 1 106 ? -4.207 -10.398 -6.391 1 98.69 106 THR A C 1
ATOM 824 O O . THR A 1 106 ? -4.441 -10.672 -7.57 1 98.69 106 THR A O 1
ATOM 827 N N . MET A 1 107 ? -5.113 -10.289 -5.492 1 97.69 107 MET A N 1
ATOM 828 C CA . MET A 1 107 ? -6.551 -10.32 -5.762 1 97.69 107 MET A CA 1
ATOM 829 C C . MET A 1 107 ? -6.953 -11.648 -6.391 1 97.69 107 MET A C 1
ATOM 831 O O . MET A 1 107 ? -7.832 -11.695 -7.254 1 97.69 107 MET A O 1
ATOM 835 N N . THR A 1 108 ? -6.281 -12.727 -6.004 1 97.69 108 THR A N 1
ATOM 836 C CA . THR A 1 108 ? -6.551 -14.023 -6.613 1 97.69 108 THR A CA 1
ATOM 837 C C . THR A 1 108 ? -6.539 -15.125 -5.559 1 97.69 108 THR A C 1
ATOM 839 O O . THR A 1 108 ? -7.035 -16.234 -5.801 1 97.69 108 THR A O 1
ATOM 842 N N . TYR A 1 109 ? -6 -14.914 -4.379 1 98.38 109 TYR A N 1
ATOM 843 C CA . TYR A 1 109 ? -5.852 -15.938 -3.344 1 98.38 109 TYR A CA 1
ATOM 844 C C . TYR A 1 109 ? -7.164 -16.672 -3.104 1 98.38 109 TYR A C 1
ATOM 846 O O . TYR A 1 109 ? -7.184 -17.891 -2.961 1 98.38 109 TYR A O 1
ATOM 854 N N . HIS A 1 110 ? -8.289 -15.922 -3.096 1 97.69 110 HIS A N 1
ATOM 855 C CA . HIS A 1 110 ? -9.602 -16.484 -2.822 1 97.69 110 HIS A CA 1
ATOM 856 C C . HIS A 1 110 ? -9.984 -17.531 -3.863 1 97.69 110 HIS A C 1
ATOM 858 O O . HIS A 1 110 ? -10.906 -18.328 -3.652 1 97.69 110 HIS A O 1
ATOM 864 N N . GLU A 1 111 ? -9.273 -17.594 -4.953 1 96.31 111 GLU A N 1
ATOM 865 C CA . GLU A 1 111 ? -9.586 -18.531 -6.027 1 96.31 111 GLU A CA 1
ATOM 866 C C . GLU A 1 111 ? -8.859 -19.859 -5.836 1 96.31 111 GLU A C 1
ATOM 868 O O . GLU A 1 111 ? -9.242 -20.875 -6.414 1 96.31 111 GLU A O 1
ATOM 873 N N . PHE A 1 112 ? -7.781 -19.812 -5.07 1 96.62 112 PHE A N 1
ATOM 874 C CA . PHE A 1 112 ? -6.996 -21.047 -5.039 1 96.62 112 PHE A CA 1
ATOM 875 C C . PHE A 1 112 ? -6.676 -21.453 -3.605 1 96.62 112 PHE A C 1
ATOM 877 O O . PHE A 1 112 ? -5.949 -22.422 -3.375 1 96.62 112 PHE A O 1
ATOM 884 N N . ALA A 1 113 ? -7.18 -20.781 -2.672 1 96.69 113 ALA A N 1
ATOM 885 C CA . ALA A 1 113 ? -6.926 -21.078 -1.266 1 96.69 113 ALA A CA 1
ATOM 886 C C . ALA A 1 113 ? -7.387 -22.484 -0.907 1 96.69 113 ALA A C 1
ATOM 888 O O . ALA A 1 113 ? -8.586 -22.75 -0.805 1 96.69 113 ALA A O 1
ATOM 889 N N . SER A 1 114 ? -6.492 -23.359 -0.792 1 97.75 114 SER A N 1
ATOM 890 C CA . SER A 1 114 ? -6.723 -24.75 -0.406 1 97.75 114 SER A CA 1
ATOM 891 C C . SER A 1 114 ? -5.473 -25.359 0.216 1 97.75 114 SER A C 1
ATOM 893 O O . SER A 1 114 ? -4.363 -24.859 0.008 1 97.75 114 SER A O 1
ATOM 895 N N . GLU A 1 115 ? -5.691 -26.375 0.959 1 98.25 115 GLU A N 1
ATOM 896 C CA . GLU A 1 115 ? -4.562 -27.109 1.538 1 98.25 115 GLU A CA 1
ATOM 897 C C . GLU A 1 115 ? -3.613 -27.609 0.453 1 98.25 115 GLU A C 1
ATOM 899 O O . GLU A 1 115 ? -2.393 -27.516 0.597 1 98.25 115 GLU A O 1
ATOM 904 N N . ALA A 1 116 ? -4.164 -28.078 -0.595 1 98.56 116 ALA A N 1
ATOM 905 C CA . ALA A 1 116 ? -3.359 -28.609 -1.692 1 98.56 116 ALA A CA 1
ATOM 906 C C . ALA A 1 116 ? -2.514 -27.516 -2.332 1 98.56 116 ALA A C 1
ATOM 908 O O . ALA A 1 116 ? -1.331 -27.719 -2.617 1 98.56 116 ALA A O 1
ATOM 909 N N . SER A 1 117 ? -3.129 -26.359 -2.562 1 98.75 117 SER A N 1
ATOM 910 C CA . SER A 1 117 ? -2.408 -25.234 -3.154 1 98.75 117 SER A CA 1
ATOM 911 C C . SER A 1 117 ? -1.256 -24.781 -2.262 1 98.75 117 SER A C 1
ATOM 913 O O . SER A 1 117 ? -0.148 -24.547 -2.744 1 98.75 117 SER A O 1
ATOM 915 N N . LEU A 1 118 ? -1.529 -24.703 -1.025 1 98.75 118 LEU A N 1
ATOM 916 C CA . LEU A 1 118 ? -0.516 -24.203 -0.104 1 98.75 118 LEU A CA 1
ATOM 917 C C . LEU A 1 118 ? 0.588 -25.234 0.104 1 98.75 118 LEU A C 1
ATOM 919 O O . LEU A 1 118 ? 1.757 -24.875 0.265 1 98.75 118 LEU A O 1
ATOM 923 N N . ALA A 1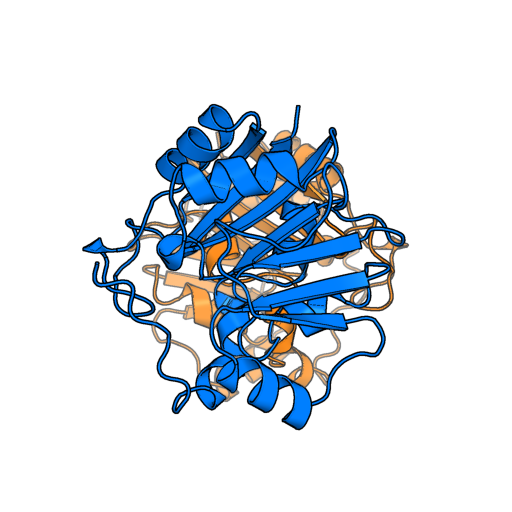 119 ? 0.219 -26.516 0.088 1 98.75 119 ALA A N 1
ATOM 924 C CA . ALA A 1 119 ? 1.229 -27.562 0.115 1 98.75 119 ALA A CA 1
ATOM 925 C C . ALA A 1 119 ? 2.119 -27.516 -1.123 1 98.75 119 ALA A C 1
ATOM 927 O O . ALA A 1 119 ? 3.332 -27.719 -1.033 1 98.75 119 ALA A O 1
ATOM 928 N N . GLU A 1 120 ? 1.471 -27.266 -2.223 1 98.88 120 GLU A N 1
ATOM 929 C CA . GLU A 1 120 ? 2.219 -27.125 -3.471 1 98.88 120 GLU A CA 1
ATOM 930 C C . GLU A 1 120 ? 3.182 -25.938 -3.406 1 98.88 120 GLU A C 1
ATOM 932 O O . GLU A 1 120 ? 4.324 -26.031 -3.861 1 98.88 120 GLU A O 1
ATOM 937 N N . LEU A 1 121 ? 2.771 -24.812 -2.857 1 98.81 121 LEU A N 1
ATOM 938 C CA . LEU A 1 121 ? 3.654 -23.656 -2.676 1 98.81 121 LEU A CA 1
ATOM 939 C C . LEU A 1 121 ? 4.867 -24.031 -1.828 1 98.81 121 LEU A C 1
ATOM 941 O O . LEU A 1 121 ? 5.996 -23.656 -2.152 1 98.81 121 LEU A O 1
ATOM 945 N N . ALA A 1 122 ? 4.594 -24.75 -0.771 1 98.81 122 ALA A N 1
ATOM 946 C CA . ALA A 1 122 ? 5.691 -25.172 0.095 1 98.81 122 ALA A CA 1
ATOM 947 C C . ALA A 1 122 ? 6.672 -26.078 -0.66 1 98.81 122 ALA A C 1
ATOM 949 O O . ALA A 1 122 ? 7.883 -26 -0.445 1 98.81 122 ALA A O 1
ATOM 950 N N . ARG A 1 123 ? 6.152 -26.906 -1.505 1 98.81 123 ARG A N 1
ATOM 951 C CA . ARG A 1 123 ? 7.008 -27.812 -2.268 1 98.81 123 ARG A CA 1
ATOM 952 C C . ARG A 1 123 ? 7.906 -27.031 -3.225 1 98.81 123 ARG A C 1
ATOM 954 O O . ARG A 1 123 ? 9.109 -27.281 -3.295 1 98.81 123 ARG A O 1
ATOM 961 N N . VAL A 1 124 ? 7.383 -26.062 -3.939 1 98.88 124 VAL A N 1
ATOM 962 C CA . VAL A 1 124 ? 8.102 -25.422 -5.043 1 98.88 124 VAL A CA 1
ATOM 963 C C . VAL A 1 124 ? 8.977 -24.297 -4.512 1 98.88 124 VAL A C 1
ATOM 965 O O . VAL A 1 124 ? 9.883 -23.828 -5.207 1 98.88 124 VAL A O 1
ATOM 968 N N . CYS A 1 125 ? 8.703 -23.766 -3.334 1 98.88 125 CYS A N 1
ATOM 969 C CA . CYS A 1 125 ? 9.508 -22.703 -2.736 1 98.88 125 CYS A CA 1
ATOM 970 C C . CYS A 1 125 ? 10.711 -23.281 -2.002 1 98.88 125 CYS A C 1
ATOM 972 O O . CYS A 1 125 ? 10.602 -24.312 -1.319 1 98.88 125 CYS A O 1
ATOM 974 N N . ARG A 1 126 ? 11.836 -22.688 -2.125 1 98.81 126 ARG A N 1
ATOM 975 C CA . ARG A 1 126 ? 12.984 -23.078 -1.312 1 98.81 126 ARG A CA 1
ATOM 976 C C . ARG A 1 126 ? 12.82 -22.625 0.129 1 98.81 126 ARG A C 1
ATOM 978 O O . ARG A 1 126 ? 12.078 -21.672 0.399 1 98.81 126 ARG A O 1
ATOM 985 N N . PRO A 1 127 ? 13.57 -23.266 1.049 1 98.56 127 PRO A N 1
ATOM 986 C CA . PRO A 1 127 ? 13.562 -22.734 2.41 1 98.56 127 PRO A CA 1
ATOM 987 C C . PRO A 1 127 ? 13.961 -21.25 2.461 1 98.56 127 PRO A C 1
ATOM 989 O O . PRO A 1 127 ? 14.938 -20.859 1.823 1 98.56 127 PRO A O 1
ATOM 992 N N . GLY A 1 128 ? 13.195 -20.5 3.131 1 98.5 128 GLY A N 1
ATOM 993 C CA . GLY A 1 128 ? 13.477 -19.078 3.242 1 98.5 128 GLY A CA 1
ATOM 994 C C . GLY A 1 128 ? 12.742 -18.234 2.215 1 98.5 128 GLY A C 1
ATOM 995 O O . GLY A 1 128 ? 12.711 -17.016 2.311 1 98.5 128 GLY A O 1
ATOM 996 N N . ALA A 1 129 ? 12.133 -18.891 1.24 1 98.88 129 ALA A N 1
ATOM 997 C CA . ALA A 1 129 ? 11.367 -18.172 0.227 1 98.88 129 ALA A CA 1
ATOM 998 C C . ALA A 1 129 ? 10.203 -17.422 0.856 1 98.88 129 ALA A C 1
ATOM 1000 O O . ALA A 1 129 ? 9.547 -17.922 1.769 1 98.88 129 ALA A O 1
ATOM 1001 N N . ARG A 1 130 ? 9.93 -16.25 0.335 1 98.69 130 ARG A N 1
ATOM 1002 C CA . ARG A 1 130 ? 8.875 -15.414 0.906 1 98.69 130 ARG A CA 1
ATOM 1003 C C . ARG A 1 130 ? 7.645 -15.391 0.002 1 98.69 130 ARG A C 1
ATOM 1005 O O . ARG A 1 130 ? 7.766 -15.5 -1.22 1 98.69 130 ARG A O 1
ATOM 1012 N N . VAL A 1 131 ? 6.543 -15.312 0.676 1 98.75 131 VAL A N 1
ATOM 1013 C CA . VAL A 1 131 ? 5.238 -15.258 0.024 1 98.75 131 VAL A CA 1
ATOM 1014 C C . VAL A 1 131 ? 4.531 -13.953 0.386 1 98.75 131 VAL A C 1
ATOM 1016 O O . VAL A 1 131 ? 4.422 -13.609 1.564 1 98.75 131 VAL A O 1
ATOM 1019 N N . GLY A 1 132 ? 4.141 -13.18 -0.588 1 98.94 132 GLY A N 1
ATOM 1020 C CA . GLY A 1 132 ? 3.334 -11.977 -0.411 1 98.94 132 GLY A CA 1
ATOM 1021 C C . GLY A 1 132 ? 1.949 -12.094 -1.018 1 98.94 132 GLY A C 1
ATOM 1022 O O . GLY A 1 132 ? 1.81 -12.281 -2.229 1 98.94 132 GLY A O 1
ATOM 1023 N N . ILE A 1 133 ? 0.946 -11.992 -0.193 1 98.94 133 ILE A N 1
ATOM 1024 C CA . ILE A 1 133 ? -0.433 -12.094 -0.658 1 98.94 133 ILE A CA 1
ATOM 1025 C C . ILE A 1 133 ? -1.181 -10.797 -0.334 1 98.94 133 ILE A C 1
ATOM 1027 O O . ILE A 1 133 ? -1.102 -10.289 0.788 1 98.94 133 ILE A O 1
ATOM 1031 N N . ALA A 1 134 ? -1.816 -10.227 -1.27 1 98.94 134 ALA A N 1
ATOM 1032 C CA . ALA A 1 134 ? -2.828 -9.18 -1.116 1 98.94 134 ALA A CA 1
ATOM 1033 C C . ALA A 1 134 ? -4.137 -9.586 -1.789 1 98.94 134 ALA A C 1
ATOM 1035 O O . ALA A 1 134 ? -4.156 -9.922 -2.977 1 98.94 134 ALA A O 1
ATOM 1036 N N . ASP A 1 135 ? -5.211 -9.57 -1.046 1 98.81 135 ASP A N 1
ATOM 1037 C CA . ASP A 1 135 ? -6.504 -9.977 -1.59 1 98.81 135 ASP A CA 1
ATOM 1038 C C . ASP A 1 135 ? -7.645 -9.203 -0.934 1 98.81 135 ASP A C 1
ATOM 1040 O O . ASP A 1 135 ? -7.426 -8.461 0.025 1 98.81 135 ASP A O 1
ATOM 1044 N N . TRP A 1 136 ? -8.789 -9.312 -1.541 1 98.31 136 TRP A N 1
ATOM 1045 C CA . TRP A 1 136 ? -9.992 -8.727 -0.948 1 98.31 136 TRP A CA 1
ATOM 1046 C C . TRP A 1 136 ? -10.266 -9.336 0.422 1 98.31 136 TRP A C 1
ATOM 1048 O O . TRP A 1 136 ? -10.266 -10.555 0.579 1 98.31 136 TRP A O 1
ATOM 1058 N N . SER A 1 137 ? -10.5 -8.492 1.354 1 98.56 137 SER A N 1
ATOM 1059 C CA . SER A 1 137 ? -10.75 -8.945 2.719 1 98.56 137 SER A CA 1
ATOM 1060 C C . SER A 1 137 ? -12.219 -9.273 2.934 1 98.56 137 SER A C 1
ATOM 1062 O O . SER A 1 137 ? -13.102 -8.586 2.408 1 98.56 137 SER A O 1
ATOM 1064 N N . SER A 1 138 ? -12.508 -10.25 3.744 1 97.56 138 SER A N 1
ATOM 1065 C CA . SER A 1 138 ? -13.883 -10.555 4.121 1 97.56 138 SER A CA 1
ATOM 1066 C C . SER A 1 138 ? -14.492 -9.43 4.949 1 97.56 138 SER A C 1
ATOM 1068 O O . SER A 1 138 ? -15.711 -9.383 5.141 1 97.56 138 SER A O 1
ATOM 1070 N N . ALA A 1 139 ? -13.68 -8.5 5.434 1 93.88 139 ALA A N 1
ATOM 1071 C CA . ALA A 1 139 ? -14.148 -7.355 6.207 1 93.88 139 ALA A CA 1
ATOM 1072 C C . ALA A 1 139 ? -14.57 -6.211 5.289 1 93.88 139 ALA A C 1
ATOM 1074 O O . ALA A 1 139 ? -15.117 -5.207 5.746 1 93.88 139 ALA A O 1
ATOM 1075 N N . GLY A 1 140 ? -14.273 -6.328 4.031 1 95.31 140 GLY A N 1
ATOM 1076 C CA . GLY A 1 140 ? -14.562 -5.258 3.09 1 95.31 140 GLY A CA 1
ATOM 1077 C C . GLY A 1 140 ? -16.047 -5.039 2.879 1 95.31 140 GLY A C 1
ATOM 1078 O O . GLY A 1 140 ? -16.875 -5.695 3.516 1 95.31 140 GLY A O 1
ATOM 1079 N N . THR A 1 141 ? -16.375 -4.125 2.014 1 92.5 141 THR A N 1
ATOM 1080 C CA . THR A 1 141 ? -17.766 -3.738 1.79 1 92.5 141 THR A CA 1
ATOM 1081 C C . THR A 1 141 ? -18.438 -4.691 0.806 1 92.5 141 THR A C 1
ATOM 1083 O O . THR A 1 141 ? -19.672 -4.781 0.764 1 92.5 141 THR A O 1
ATOM 1086 N N . GLY A 1 142 ? -17.625 -5.301 -0.049 1 91.06 142 GLY A N 1
ATOM 1087 C CA . GLY A 1 142 ? -18.156 -6.211 -1.051 1 91.06 142 GLY A CA 1
ATOM 1088 C C . GLY A 1 142 ? -18.625 -5.504 -2.314 1 91.06 142 GLY A C 1
ATOM 1089 O O . GLY A 1 142 ? -19.219 -6.125 -3.195 1 91.06 142 GLY A O 1
ATOM 1090 N N . GLU A 1 143 ? -18.391 -4.238 -2.439 1 90.81 143 GLU A N 1
ATOM 1091 C CA . GLU A 1 143 ? -18.828 -3.469 -3.6 1 90.81 143 GLU A CA 1
ATOM 1092 C C . GLU A 1 143 ? -17.953 -3.762 -4.82 1 90.81 143 GLU A C 1
ATOM 1094 O O . GLU A 1 143 ? -18.406 -3.609 -5.957 1 90.81 143 GLU A O 1
ATOM 1099 N N . ARG A 1 144 ? -16.734 -4.113 -4.5 1 90.81 144 ARG A N 1
ATOM 1100 C CA . ARG A 1 144 ? -15.789 -4.512 -5.539 1 90.81 144 ARG A CA 1
ATOM 1101 C C . ARG A 1 144 ? -15.219 -5.898 -5.254 1 90.81 144 ARG A C 1
ATOM 1103 O O . ARG A 1 144 ? -15.273 -6.375 -4.117 1 90.81 144 ARG A O 1
ATOM 1110 N N . GLY A 1 145 ? -14.688 -6.461 -6.316 1 91.44 145 GLY A N 1
ATOM 1111 C CA . GLY A 1 145 ? -14.117 -7.785 -6.129 1 91.44 145 GLY A CA 1
ATOM 1112 C C . GLY A 1 145 ? -15.164 -8.883 -6.047 1 91.44 145 GLY A C 1
ATOM 1113 O O . GLY A 1 145 ? -16.312 -8.688 -6.461 1 91.44 145 GLY A O 1
ATOM 1114 N N . PRO A 1 146 ? -14.75 -10.016 -5.578 1 93.19 146 PRO A N 1
ATOM 1115 C CA . PRO A 1 146 ? -15.68 -11.133 -5.457 1 93.19 146 PRO A CA 1
ATOM 1116 C C . PRO A 1 146 ? -16.672 -10.953 -4.312 1 93.19 146 PRO A C 1
ATOM 1118 O O . PRO A 1 146 ? -16.469 -10.109 -3.439 1 93.19 146 PRO A O 1
ATOM 1121 N N . PRO A 1 147 ? -17.75 -11.734 -4.359 1 93.88 147 PRO A N 1
ATOM 1122 C CA . PRO A 1 147 ? -18.688 -11.68 -3.232 1 93.88 147 PRO A CA 1
ATOM 1123 C C . PRO A 1 147 ? -18.016 -11.945 -1.891 1 93.88 147 PRO A C 1
ATOM 1125 O O . PRO A 1 147 ? -17.047 -12.703 -1.822 1 93.88 147 PRO A O 1
ATOM 1128 N N . LEU A 1 148 ? -18.531 -11.367 -0.804 1 93.69 148 LEU A N 1
ATOM 1129 C CA . LEU A 1 148 ? -17.938 -11.445 0.53 1 93.69 148 LEU A CA 1
ATOM 1130 C C . LEU A 1 148 ? -17.781 -12.898 0.971 1 93.69 148 LEU A C 1
ATOM 1132 O O . LEU A 1 148 ? -16.797 -13.25 1.626 1 93.69 148 LEU A O 1
ATOM 1136 N N . GLY A 1 149 ? -18.75 -13.734 0.604 1 93.94 149 GLY A N 1
ATOM 1137 C CA . GLY A 1 149 ? -18.734 -15.125 1.026 1 93.94 149 GLY A CA 1
ATOM 1138 C C . GLY A 1 149 ? -17.578 -15.914 0.448 1 93.94 149 GLY A C 1
ATOM 1139 O O . GLY A 1 149 ? -17.281 -17.016 0.916 1 93.94 149 GLY A O 1
ATOM 1140 N N . GLU A 1 150 ? -16.875 -15.391 -0.516 1 95.25 150 GLU A N 1
ATOM 1141 C CA . GLU A 1 150 ? -15.758 -16.062 -1.168 1 95.25 150 GLU A CA 1
ATOM 1142 C C . GLU A 1 150 ? -14.422 -15.508 -0.669 1 95.25 150 GLU A C 1
ATOM 1144 O O . GLU A 1 150 ? -13.359 -15.969 -1.093 1 95.25 150 GLU A O 1
ATOM 1149 N N . ARG A 1 151 ? -14.477 -14.57 0.186 1 97.19 151 ARG A N 1
ATOM 1150 C CA . ARG A 1 151 ? -13.281 -13.875 0.648 1 97.19 151 ARG A CA 1
ATOM 1151 C C . ARG A 1 151 ? -12.734 -14.5 1.928 1 97.19 151 ARG A C 1
ATOM 1153 O O . ARG A 1 151 ? -13.438 -15.273 2.59 1 97.19 151 ARG A O 1
ATOM 1160 N N . PHE A 1 152 ? -11.555 -14.242 2.178 1 98.12 152 PHE A N 1
ATOM 1161 C CA . PHE A 1 152 ? -10.875 -14.617 3.41 1 98.12 152 PHE A CA 1
ATOM 1162 C C . PHE A 1 152 ? -10.43 -13.375 4.176 1 98.12 152 PHE A C 1
ATOM 1164 O O . PHE A 1 152 ? -10.445 -12.266 3.639 1 98.12 152 PHE A O 1
ATOM 1171 N N . ASP A 1 153 ? -10.125 -13.547 5.496 1 98.31 153 ASP A N 1
ATOM 1172 C CA . ASP A 1 153 ? -9.43 -12.477 6.203 1 98.31 153 ASP A CA 1
ATOM 1173 C C . ASP A 1 153 ? -7.957 -12.828 6.406 1 98.31 153 ASP A C 1
ATOM 1175 O O . ASP A 1 153 ? -7.516 -13.922 6.043 1 98.31 153 ASP A O 1
ATOM 1179 N N . ALA A 1 154 ? -7.211 -11.883 6.895 1 98.75 154 ALA A N 1
ATOM 1180 C CA . ALA A 1 154 ? -5.766 -12.031 7.023 1 98.75 154 ALA A CA 1
ATOM 1181 C C . ALA A 1 154 ? -5.41 -13.188 7.953 1 98.75 154 ALA A C 1
ATOM 1183 O O . ALA A 1 154 ? -4.469 -13.938 7.684 1 98.75 154 ALA A O 1
ATOM 1184 N N . ASP A 1 155 ? -6.129 -13.352 8.984 1 98.69 155 ASP A N 1
ATOM 1185 C CA . ASP A 1 155 ? -5.844 -14.406 9.961 1 98.69 155 ASP A CA 1
ATOM 1186 C C . ASP A 1 155 ? -6.051 -15.789 9.352 1 98.69 155 ASP A C 1
ATOM 1188 O O . ASP A 1 155 ? -5.27 -16.703 9.602 1 98.69 155 ASP A O 1
ATOM 1192 N N . GLU A 1 156 ? -7.109 -15.914 8.594 1 98.56 156 GLU A N 1
ATOM 1193 C CA . GLU A 1 156 ? -7.363 -17.172 7.906 1 98.56 156 GLU A CA 1
ATOM 1194 C C . GLU A 1 156 ? -6.219 -17.531 6.961 1 98.56 156 GLU A C 1
ATOM 1196 O O . GLU A 1 156 ? -5.746 -18.672 6.941 1 98.56 156 GLU A O 1
ATOM 1201 N N . ALA A 1 157 ? -5.812 -16.594 6.195 1 98.81 157 ALA A N 1
ATOM 1202 C CA . ALA A 1 157 ? -4.723 -16.828 5.25 1 98.81 157 ALA A CA 1
ATOM 1203 C C . ALA A 1 157 ? -3.428 -17.172 5.977 1 98.81 157 ALA A C 1
ATOM 1205 O O . ALA A 1 157 ? -2.711 -18.094 5.586 1 98.81 157 ALA A O 1
ATOM 1206 N N . ALA A 1 158 ? -3.152 -16.422 7.035 1 98.88 158 ALA A N 1
ATOM 1207 C CA . ALA A 1 158 ? -1.945 -16.656 7.82 1 98.88 158 ALA A CA 1
ATOM 1208 C C . ALA A 1 158 ? -1.952 -18.062 8.414 1 98.88 158 ALA A C 1
ATOM 1210 O O . ALA A 1 158 ? -0.957 -18.797 8.328 1 98.88 158 ALA A O 1
ATOM 1211 N N . THR A 1 159 ? -3.047 -18.422 8.953 1 98.81 159 THR A N 1
ATOM 1212 C CA . THR A 1 159 ? -3.18 -19.734 9.57 1 98.81 159 THR A CA 1
ATOM 1213 C C . THR A 1 159 ? -2.969 -20.844 8.539 1 98.81 159 THR A C 1
ATOM 1215 O O . THR A 1 159 ? -2.279 -21.828 8.805 1 98.81 159 THR A O 1
ATOM 1218 N N . ALA A 1 160 ? -3.58 -20.672 7.414 1 98.75 160 ALA A N 1
ATOM 1219 C CA . ALA A 1 160 ? -3.441 -21.656 6.344 1 98.75 160 ALA A CA 1
ATOM 1220 C C . ALA A 1 160 ? -1.989 -21.781 5.891 1 98.75 160 ALA A C 1
ATOM 1222 O O . ALA A 1 160 ? -1.479 -22.891 5.703 1 98.75 160 ALA A O 1
ATOM 1223 N N . LEU A 1 161 ? -1.336 -20.672 5.707 1 98.81 161 LEU A N 1
ATOM 1224 C CA . LEU A 1 161 ? 0.071 -20.688 5.32 1 98.81 161 LEU A CA 1
ATOM 1225 C C . LEU A 1 161 ? 0.926 -21.359 6.387 1 98.81 161 LEU A C 1
ATOM 1227 O O . LEU A 1 161 ? 1.818 -22.141 6.066 1 98.81 161 LEU A O 1
ATOM 1231 N N . GLU A 1 162 ? 0.672 -21.047 7.605 1 98.75 162 GLU A N 1
ATOM 1232 C CA . GLU A 1 162 ? 1.44 -21.625 8.703 1 98.75 162 GLU A CA 1
ATOM 1233 C C . GLU A 1 162 ? 1.254 -23.141 8.766 1 98.75 162 GLU A C 1
ATOM 1235 O O . GLU A 1 162 ? 2.205 -23.875 9.023 1 98.75 162 GLU A O 1
ATOM 1240 N N . SER A 1 163 ? 0.048 -23.594 8.492 1 98.56 163 SER A N 1
ATOM 1241 C CA . SER A 1 163 ? -0.231 -25.016 8.461 1 98.56 163 SER A CA 1
ATOM 1242 C C . SER A 1 163 ? 0.562 -25.719 7.352 1 98.56 163 SER A C 1
ATOM 1244 O O . SER A 1 163 ? 0.812 -26.922 7.422 1 98.56 163 SER A O 1
ATOM 1246 N N . ALA A 1 164 ? 0.907 -24.938 6.367 1 98.56 164 ALA A N 1
ATOM 1247 C CA . ALA A 1 164 ? 1.646 -25.484 5.23 1 98.56 164 ALA A CA 1
ATOM 1248 C C . ALA A 1 164 ? 3.152 -25.359 5.445 1 98.56 164 ALA A C 1
ATOM 1250 O O . ALA A 1 164 ? 3.943 -25.703 4.566 1 98.56 164 ALA A O 1
ATOM 1251 N N . GLY A 1 165 ? 3.607 -24.828 6.527 1 98.5 165 GLY A N 1
ATOM 1252 C CA . GLY A 1 165 ? 5.027 -24.797 6.844 1 98.5 165 GLY A CA 1
ATOM 1253 C C . GLY A 1 165 ? 5.637 -23.422 6.73 1 98.5 165 GLY A C 1
ATOM 1254 O O . GLY A 1 165 ? 6.859 -23.266 6.77 1 98.5 165 GLY A O 1
ATOM 1255 N N . PHE A 1 166 ? 4.809 -22.422 6.621 1 98.81 166 PHE A N 1
ATOM 1256 C CA . PHE A 1 166 ? 5.293 -21.047 6.551 1 98.81 166 PHE A CA 1
ATOM 1257 C C . PHE A 1 166 ? 5.223 -20.375 7.918 1 98.81 166 PHE A C 1
ATOM 1259 O O . PHE A 1 166 ? 4.434 -20.781 8.773 1 98.81 166 PHE A O 1
ATOM 1266 N N . GLU A 1 167 ? 6.109 -19.406 8.086 1 98.75 167 GLU A N 1
ATOM 1267 C CA . GLU A 1 167 ? 6.023 -18.484 9.211 1 98.75 167 GLU A CA 1
ATOM 1268 C C . GLU A 1 167 ? 5.535 -17.109 8.75 1 98.75 167 GLU A C 1
ATOM 1270 O O . GLU A 1 167 ? 6.117 -16.5 7.844 1 98.75 167 GLU A O 1
ATOM 1275 N N . THR A 1 168 ? 4.496 -16.625 9.383 1 98.69 168 THR A N 1
ATOM 1276 C CA . THR A 1 168 ? 3.893 -15.367 8.953 1 98.69 168 THR A CA 1
ATOM 1277 C C . THR A 1 168 ? 4.441 -14.203 9.766 1 98.69 168 THR A C 1
ATOM 1279 O O . THR A 1 168 ? 4.391 -14.219 11 1 98.69 168 THR A O 1
ATOM 1282 N N . ASP A 1 169 ? 4.902 -13.148 9.062 1 97.06 169 ASP A N 1
ATOM 1283 C CA . ASP A 1 169 ? 5.492 -11.977 9.688 1 97.06 169 ASP A CA 1
ATOM 1284 C C . ASP A 1 169 ? 4.488 -10.828 9.758 1 97.06 169 ASP A C 1
ATOM 1286 O O . ASP A 1 169 ? 4.617 -9.938 10.602 1 97.06 169 ASP A O 1
ATOM 1290 N N . ARG A 1 170 ? 3.592 -10.82 8.844 1 98.25 170 ARG A N 1
ATOM 1291 C CA . ARG A 1 170 ? 2.58 -9.773 8.766 1 98.25 170 ARG A CA 1
ATOM 1292 C C . ARG A 1 170 ? 1.248 -10.336 8.281 1 98.25 170 ARG A C 1
ATOM 1294 O O . ARG A 1 170 ? 1.207 -11.117 7.332 1 98.25 170 ARG A O 1
ATOM 1301 N N . ALA A 1 171 ? 0.246 -10.047 8.906 1 98.69 171 ALA A N 1
ATOM 1302 C CA . ALA A 1 171 ? -1.132 -10.352 8.531 1 98.69 171 ALA A CA 1
ATOM 1303 C C . ALA A 1 171 ? -2.076 -9.227 8.953 1 98.69 171 ALA A C 1
ATOM 1305 O O . ALA A 1 171 ? -2.363 -9.07 10.141 1 98.69 171 ALA A O 1
ATOM 1306 N N . ASP A 1 172 ? -2.533 -8.445 8.008 1 98.19 172 ASP A N 1
ATOM 1307 C CA . ASP A 1 172 ? -3.324 -7.262 8.344 1 98.19 172 ASP A CA 1
ATOM 1308 C C . ASP A 1 172 ? -4.586 -7.188 7.484 1 98.19 172 ASP A C 1
ATOM 1310 O O . ASP A 1 172 ? -4.512 -7.234 6.258 1 98.19 172 ASP A O 1
ATOM 1314 N N . ASP A 1 173 ? -5.688 -7.066 8.148 1 98.44 173 ASP A N 1
ATOM 1315 C CA . ASP A 1 173 ? -6.898 -6.645 7.449 1 98.44 173 ASP A CA 1
ATOM 1316 C C . ASP A 1 173 ? -6.969 -5.121 7.34 1 98.44 173 ASP A C 1
ATOM 1318 O O . ASP A 1 173 ? -6.621 -4.414 8.289 1 98.44 173 ASP A O 1
ATOM 1322 N N . ARG A 1 174 ? -7.434 -4.688 6.266 1 98.25 174 ARG A N 1
ATOM 1323 C CA . ARG A 1 174 ? -7.699 -3.275 6.008 1 98.25 174 ARG A CA 1
ATOM 1324 C C . ARG A 1 174 ? -9.164 -3.057 5.625 1 98.25 174 ARG A C 1
ATOM 1326 O O . ARG A 1 174 ? -10.008 -3.914 5.879 1 98.25 174 ARG A O 1
ATOM 1333 N N . ARG A 1 175 ? -9.516 -1.944 5.121 1 97.25 175 ARG A N 1
ATOM 1334 C CA . ARG A 1 175 ? -10.914 -1.648 4.836 1 97.25 175 ARG A CA 1
ATOM 1335 C C . ARG A 1 175 ? -11.438 -2.527 3.707 1 97.25 175 ARG A C 1
ATOM 1337 O O . ARG A 1 175 ? -12.547 -3.066 3.797 1 97.25 175 ARG A O 1
ATOM 1344 N N . GLU A 1 176 ? -10.555 -2.703 2.65 1 98.12 176 GLU A N 1
ATOM 1345 C CA . GLU A 1 176 ? -11.062 -3.449 1.501 1 98.12 176 GLU A CA 1
ATOM 1346 C C . GLU A 1 176 ? -10.25 -4.719 1.271 1 98.12 176 GLU A C 1
ATOM 1348 O O . GLU A 1 176 ? -10.75 -5.691 0.708 1 98.12 176 GLU A O 1
ATOM 1353 N N . THR A 1 177 ? -9.023 -4.719 1.64 1 98.81 177 THR A N 1
ATOM 1354 C CA . THR A 1 177 ? -8.133 -5.832 1.335 1 98.81 177 THR A CA 1
ATOM 1355 C C . THR A 1 177 ? -7.453 -6.34 2.602 1 98.81 177 THR A C 1
ATOM 1357 O O . THR A 1 177 ? -7.523 -5.699 3.652 1 98.81 177 THR A O 1
ATOM 1360 N N . PHE A 1 178 ? -6.883 -7.496 2.539 1 98.88 178 PHE A N 1
ATOM 1361 C CA . PHE A 1 178 ? -5.914 -7.953 3.529 1 98.88 178 PHE A CA 1
ATOM 1362 C C . PHE A 1 178 ? -4.559 -8.203 2.883 1 98.88 178 PHE A C 1
ATOM 1364 O O . PHE A 1 178 ? -4.465 -8.383 1.667 1 98.88 178 PHE A O 1
ATOM 1371 N N . VAL A 1 179 ? -3.514 -8.164 3.664 1 98.94 179 VAL A N 1
ATOM 1372 C CA . VAL A 1 179 ? -2.172 -8.508 3.205 1 98.94 179 VAL A CA 1
ATOM 1373 C C . VAL A 1 179 ? -1.53 -9.5 4.172 1 98.94 179 VAL A C 1
ATOM 1375 O O . VAL A 1 179 ? -1.775 -9.445 5.379 1 98.94 179 VAL A O 1
ATOM 1378 N N . VAL A 1 180 ? -0.735 -10.359 3.613 1 98.94 180 VAL A N 1
ATOM 1379 C CA . VAL A 1 180 ? 0.023 -11.328 4.398 1 98.94 180 VAL A CA 1
ATOM 1380 C C . VAL A 1 180 ? 1.44 -11.453 3.842 1 98.94 180 VAL A C 1
ATOM 1382 O O . VAL A 1 180 ? 1.636 -11.484 2.625 1 98.94 180 VAL A O 1
ATOM 1385 N N . SER A 1 181 ? 2.379 -11.422 4.645 1 98.88 181 SER A N 1
ATOM 1386 C CA . SER A 1 181 ? 3.777 -11.719 4.352 1 98.88 181 SER A CA 1
ATOM 1387 C C . SER A 1 181 ? 4.27 -12.922 5.152 1 98.88 181 SER A C 1
ATOM 1389 O O . SER A 1 181 ? 4.191 -12.922 6.383 1 98.88 181 SER A O 1
ATOM 1391 N N . SER A 1 182 ? 4.699 -13.922 4.477 1 98.88 182 SER A N 1
ATOM 1392 C CA . SER A 1 182 ? 5.156 -15.148 5.117 1 98.88 182 SER A CA 1
ATOM 1393 C C . SER A 1 182 ? 6.457 -15.641 4.496 1 98.88 182 SER A C 1
ATOM 1395 O O . SER A 1 182 ? 6.852 -15.188 3.42 1 98.88 182 SER A O 1
ATOM 1397 N N . ARG A 1 183 ? 7.121 -16.562 5.191 1 98.69 183 ARG A N 1
ATOM 1398 C CA . ARG A 1 183 ? 8.367 -17.188 4.758 1 98.69 183 ARG A CA 1
ATOM 1399 C C . ARG A 1 183 ? 8.367 -18.688 5.039 1 98.69 183 ARG A C 1
ATOM 1401 O O . ARG A 1 183 ? 7.938 -19.125 6.113 1 98.69 183 ARG A O 1
ATOM 1408 N N . LEU A 1 184 ? 8.859 -19.375 4.059 1 98.69 184 LEU A N 1
ATOM 1409 C CA . LEU A 1 184 ? 8.945 -20.812 4.277 1 98.69 184 LEU A CA 1
ATOM 1410 C C . LEU A 1 184 ? 10.062 -21.141 5.262 1 98.69 184 LEU A C 1
ATOM 1412 O O . LEU A 1 184 ? 11.18 -20.625 5.141 1 98.69 184 LEU A O 1
ATOM 1416 N N . GLU A 1 185 ? 9.805 -21.969 6.273 1 94.12 185 GLU A N 1
ATOM 1417 C CA . GLU A 1 185 ? 10.789 -22.391 7.27 1 94.12 185 GLU A CA 1
ATOM 1418 C C . GLU A 1 185 ? 11.75 -23.422 6.703 1 94.12 185 GLU A C 1
ATOM 1420 O O . GLU A 1 185 ? 11.398 -24.188 5.801 1 94.12 185 GLU A O 1
ATOM 1425 N N . MET B 1 1 ? 14.648 25.078 8.508 1 32.31 1 MET B N 1
ATOM 1426 C CA . MET B 1 1 ? 14.359 25.734 7.23 1 32.31 1 MET B CA 1
ATOM 1427 C C . MET B 1 1 ? 13.719 24.75 6.25 1 32.31 1 MET B C 1
ATOM 1429 O O . MET B 1 1 ? 14.25 23.672 6.012 1 32.31 1 MET B O 1
ATOM 1433 N N . GLY B 1 2 ? 12.445 24.562 6.082 1 42.09 2 GLY B N 1
ATOM 1434 C CA . GLY B 1 2 ? 11.781 23.703 5.121 1 42.09 2 GLY B CA 1
ATOM 1435 C C . GLY B 1 2 ? 12.328 23.844 3.711 1 42.09 2 GLY B C 1
ATOM 1436 O O . GLY B 1 2 ? 12.359 24.953 3.162 1 42.09 2 GLY B O 1
ATOM 1437 N N . PHE B 1 3 ? 13.344 23.047 3.25 1 51.28 3 PHE B N 1
ATOM 1438 C CA . PHE B 1 3 ? 13.961 23.344 1.965 1 51.28 3 PHE B CA 1
ATOM 1439 C C . PHE B 1 3 ? 12.93 23.859 0.971 1 51.28 3 PHE B C 1
ATOM 1441 O O . PHE B 1 3 ? 11.922 24.438 1.367 1 51.28 3 PHE B O 1
ATOM 1448 N N . HIS B 1 4 ? 12.812 23.172 -0.403 1 58.88 4 HIS B N 1
ATOM 1449 C CA . HIS B 1 4 ? 12.195 23.625 -1.644 1 58.88 4 HIS B CA 1
ATOM 1450 C C . HIS B 1 4 ? 10.711 23.266 -1.682 1 58.88 4 HIS B C 1
ATOM 1452 O O . HIS B 1 4 ? 10.312 22.203 -1.192 1 58.88 4 HIS B O 1
ATOM 1458 N N . THR B 1 5 ? 9.898 24.453 -1.24 1 64.5 5 THR B N 1
ATOM 1459 C CA . THR B 1 5 ? 8.484 24.312 -1.552 1 64.5 5 THR B CA 1
ATOM 1460 C C . THR B 1 5 ? 8.297 23.766 -2.967 1 64.5 5 THR B C 1
ATOM 1462 O O . THR B 1 5 ? 9.094 24.062 -3.859 1 64.5 5 THR B O 1
ATOM 1465 N N . PHE B 1 6 ? 7.422 22.781 -3.082 1 74.56 6 PHE B N 1
ATOM 1466 C CA . PHE B 1 6 ? 7.09 22.188 -4.375 1 74.56 6 PHE B CA 1
ATOM 1467 C C . PHE B 1 6 ? 6.785 23.266 -5.402 1 74.56 6 PHE B C 1
ATOM 1469 O O . PHE B 1 6 ? 6.145 24.281 -5.082 1 74.56 6 PHE B O 1
ATOM 1476 N N . ASP B 1 7 ? 7.367 23.188 -6.512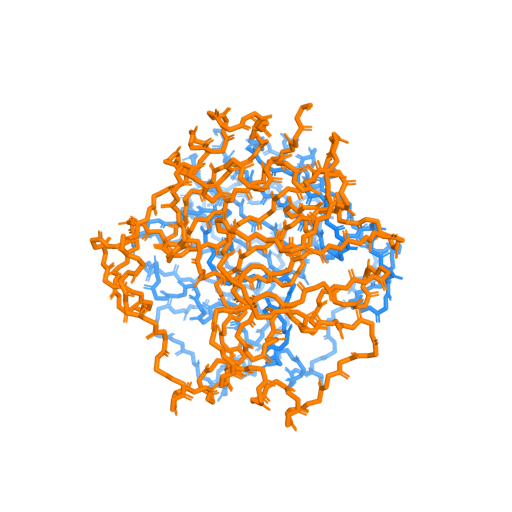 1 74.5 7 ASP B N 1
ATOM 1477 C CA . ASP B 1 7 ? 7.074 24.078 -7.625 1 74.5 7 ASP B CA 1
ATOM 1478 C C . ASP B 1 7 ? 5.629 23.922 -8.086 1 74.5 7 ASP B C 1
ATOM 1480 O O . ASP B 1 7 ? 5.289 22.969 -8.781 1 74.5 7 ASP B O 1
ATOM 1484 N N . SER B 1 8 ? 4.812 24.828 -7.793 1 77.88 8 SER B N 1
ATOM 1485 C CA . SER B 1 8 ? 3.377 24.766 -8.055 1 77.88 8 SER B CA 1
ATOM 1486 C C . SER B 1 8 ? 3.09 24.656 -9.547 1 77.88 8 SER B C 1
ATOM 1488 O O . SER B 1 8 ? 1.998 24.25 -9.945 1 77.88 8 SER B O 1
ATOM 1490 N N . SER B 1 9 ? 4.035 25.047 -10.328 1 75.38 9 SER B N 1
ATOM 1491 C CA . SER B 1 9 ? 3.846 24.906 -11.773 1 75.38 9 SER B CA 1
ATOM 1492 C C . SER B 1 9 ? 3.803 23.453 -12.188 1 75.38 9 SER B C 1
ATOM 1494 O O . SER B 1 9 ? 3.346 23.125 -13.289 1 75.38 9 SER B O 1
ATOM 1496 N N . GLN B 1 10 ? 4.199 22.594 -11.328 1 75.69 10 GLN B N 1
ATOM 1497 C CA . GLN B 1 10 ? 4.207 21.172 -11.602 1 75.69 10 GLN B CA 1
ATOM 1498 C C . GLN B 1 10 ? 3.025 20.469 -10.922 1 75.69 10 GLN B C 1
ATOM 1500 O O . GLN B 1 10 ? 3.014 19.25 -10.781 1 75.69 10 GLN B O 1
ATOM 1505 N N . ALA B 1 11 ? 2.043 21.266 -10.68 1 82.31 11 ALA B N 1
ATOM 1506 C CA . ALA B 1 11 ? 0.9 20.781 -9.906 1 82.31 11 ALA B CA 1
ATOM 1507 C C . ALA B 1 11 ? 0.175 19.656 -10.648 1 82.31 11 ALA B C 1
ATOM 1509 O O . ALA B 1 11 ? -0.373 18.75 -10.031 1 82.31 11 ALA B O 1
ATOM 1510 N N . ASP B 1 12 ? 0.261 19.703 -11.984 1 80.81 12 ASP B N 1
ATOM 1511 C CA . ASP B 1 12 ? -0.408 18.688 -12.773 1 80.81 12 ASP B CA 1
ATOM 1512 C C . ASP B 1 12 ? 0.188 17.297 -12.5 1 80.81 12 ASP B C 1
ATOM 1514 O O . ASP B 1 12 ? -0.522 16.297 -12.531 1 80.81 12 ASP B O 1
ATOM 1518 N N . GLY B 1 13 ? 1.463 17.312 -12.188 1 86.19 13 GLY B N 1
ATOM 1519 C CA . GLY B 1 13 ? 2.133 16.047 -11.883 1 86.19 13 GLY B CA 1
ATOM 1520 C C . GLY B 1 13 ? 1.62 15.398 -10.609 1 86.19 13 GLY B C 1
ATOM 1521 O O . GLY B 1 13 ? 1.708 14.18 -10.461 1 86.19 13 GLY B O 1
ATOM 1522 N N . LEU B 1 14 ? 1.048 16.203 -9.812 1 90.31 14 LEU B N 1
ATOM 1523 C CA . LEU B 1 14 ? 0.572 15.711 -8.523 1 90.31 14 LEU B CA 1
ATOM 1524 C C . LEU B 1 14 ? -0.733 14.938 -8.688 1 90.31 14 LEU B C 1
ATOM 1526 O O . LEU B 1 14 ? -1.169 14.25 -7.762 1 90.31 14 LEU B O 1
ATOM 1530 N N . GLU B 1 15 ? -1.278 14.938 -9.891 1 93.5 15 GLU B N 1
ATOM 1531 C CA . GLU B 1 15 ? -2.543 14.242 -10.125 1 93.5 15 GLU B CA 1
ATOM 1532 C C . GLU B 1 15 ? -2.328 12.938 -10.883 1 93.5 15 GLU B C 1
ATOM 1534 O O . GLU B 1 15 ? -3.291 12.289 -11.289 1 93.5 15 GLU B O 1
ATOM 1539 N N . ASP B 1 16 ? -1.081 12.664 -11.102 1 93.38 16 ASP B N 1
ATOM 1540 C CA . ASP B 1 16 ? -0.74 11.43 -11.805 1 93.38 16 ASP B CA 1
ATOM 1541 C C . ASP B 1 16 ? -1.126 10.203 -10.984 1 93.38 16 ASP B C 1
ATOM 1543 O O . ASP B 1 16 ? -0.621 10 -9.883 1 93.38 16 ASP B O 1
ATOM 1547 N N . GLN B 1 17 ? -1.952 9.32 -11.516 1 94.69 17 GLN B N 1
ATOM 1548 C CA . GLN B 1 17 ? -2.469 8.156 -10.812 1 94.69 17 GLN B CA 1
ATOM 1549 C C . GLN B 1 17 ? -1.349 7.172 -10.477 1 94.69 17 GLN B C 1
ATOM 1551 O O . GLN B 1 17 ? -1.506 6.32 -9.602 1 94.69 17 GLN B O 1
ATOM 1556 N N . SER B 1 18 ? -0.191 7.285 -11.156 1 95 18 SER B N 1
ATOM 1557 C CA . SER B 1 18 ? 0.949 6.426 -10.852 1 95 18 SER B CA 1
ATOM 1558 C C . SER B 1 18 ? 1.445 6.645 -9.43 1 95 18 SER B C 1
ATOM 1560 O O . SER B 1 18 ? 2.201 5.828 -8.898 1 95 18 SER B O 1
ATOM 1562 N N . ARG B 1 19 ? 0.984 7.719 -8.781 1 96.94 19 ARG B N 1
ATOM 1563 C CA . ARG B 1 19 ? 1.339 7.977 -7.387 1 96.94 19 ARG B CA 1
ATOM 1564 C C . ARG B 1 19 ? 0.821 6.867 -6.477 1 96.94 19 ARG B C 1
ATOM 1566 O O . ARG B 1 19 ? 1.439 6.551 -5.457 1 96.94 19 ARG B O 1
ATOM 1573 N N . PHE B 1 20 ? -0.263 6.211 -6.926 1 98.5 20 PHE B N 1
ATOM 1574 C CA . PHE B 1 20 ? -0.813 5.117 -6.137 1 98.5 20 PHE B CA 1
ATOM 1575 C C . PHE B 1 20 ? 0.13 3.918 -6.145 1 98.5 20 PHE B C 1
ATOM 1577 O O . PHE B 1 20 ? -0.003 3.012 -5.316 1 98.5 20 PHE B O 1
ATOM 1584 N N . LYS B 1 21 ? 1.16 3.822 -7.059 1 98.38 21 LYS B N 1
ATOM 1585 C CA . LYS B 1 21 ? 2.139 2.738 -7.082 1 98.38 21 LYS B CA 1
ATOM 1586 C C . LYS B 1 21 ? 3.025 2.768 -5.84 1 98.38 21 LYS B C 1
ATOM 1588 O O . LYS B 1 21 ? 3.607 1.75 -5.465 1 98.38 21 LYS B O 1
ATOM 1593 N N . TYR B 1 22 ? 3.057 3.9 -5.184 1 98.38 22 TYR B N 1
ATOM 1594 C CA . TYR B 1 22 ? 3.949 4.051 -4.039 1 98.38 22 TYR B CA 1
ATOM 1595 C C . TYR B 1 22 ? 3.189 3.889 -2.727 1 98.38 22 TYR B C 1
ATOM 1597 O O . TYR B 1 22 ? 3.711 3.318 -1.767 1 98.38 22 TYR B O 1
ATOM 1605 N N . VAL B 1 23 ? 2.002 4.402 -2.66 1 98.75 23 VAL B N 1
ATOM 1606 C CA . VAL B 1 23 ? 1.119 4.25 -1.51 1 98.75 23 VAL B CA 1
ATOM 1607 C C . VAL B 1 23 ? -0.326 4.109 -1.981 1 98.75 23 VAL B C 1
ATOM 1609 O O . VAL B 1 23 ? -0.858 5 -2.648 1 98.75 23 VAL B O 1
ATOM 1612 N N . SER B 1 24 ? -0.93 3.047 -1.618 1 98.88 24 SER B N 1
ATOM 1613 C CA . SER B 1 24 ? -2.332 2.859 -1.979 1 98.88 24 SER B CA 1
ATOM 1614 C C . SER B 1 24 ? -3.256 3.566 -0.994 1 98.88 24 SER B C 1
ATOM 1616 O O . SER B 1 24 ? -2.852 3.885 0.126 1 98.88 24 SER B O 1
ATOM 1618 N N . VAL B 1 25 ? -4.48 3.824 -1.444 1 98.75 25 VAL B N 1
ATOM 1619 C CA . VAL B 1 25 ? -5.5 4.43 -0.592 1 98.75 25 VAL B CA 1
ATOM 1620 C C . VAL B 1 25 ? -5.812 3.498 0.577 1 98.75 25 VAL B C 1
ATOM 1622 O O . VAL B 1 25 ? -5.883 3.938 1.727 1 98.75 25 VAL B O 1
ATOM 1625 N N . ASP B 1 26 ? -5.941 2.236 0.272 1 98.75 26 ASP B N 1
ATOM 1626 C CA . ASP B 1 26 ? -6.297 1.258 1.295 1 98.75 26 ASP B CA 1
ATOM 1627 C C . ASP B 1 26 ? -5.207 1.151 2.357 1 98.75 26 ASP B C 1
ATOM 1629 O O . ASP B 1 26 ? -5.5 1.027 3.547 1 98.75 26 ASP B O 1
ATOM 1633 N N . GLU B 1 27 ? -3.961 1.172 1.946 1 98.88 27 GLU B N 1
ATOM 1634 C CA . GLU B 1 27 ? -2.855 1.165 2.9 1 98.88 27 GLU B CA 1
ATOM 1635 C C . GLU B 1 27 ? -2.836 2.445 3.73 1 98.88 27 GLU B C 1
ATOM 1637 O O . GLU B 1 27 ? -2.635 2.398 4.945 1 98.88 27 GLU B O 1
ATOM 1642 N N . LEU B 1 28 ? -2.996 3.584 3.102 1 98.88 28 LEU B N 1
ATOM 1643 C CA . LEU B 1 28 ? -2.998 4.859 3.807 1 98.88 28 LEU B CA 1
ATOM 1644 C C . LEU B 1 28 ? -4.059 4.875 4.906 1 98.88 28 LEU B C 1
ATOM 1646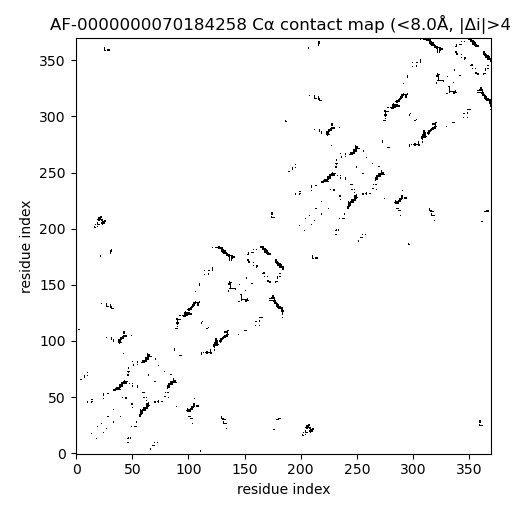 O O . LEU B 1 28 ? -3.766 5.227 6.051 1 98.88 28 LEU B O 1
ATOM 1650 N N . LEU B 1 29 ? -5.25 4.453 4.547 1 98.81 29 LEU B N 1
ATOM 1651 C CA . LEU B 1 29 ? -6.34 4.406 5.52 1 98.81 29 LEU B CA 1
ATOM 1652 C C . LEU B 1 29 ? -6.008 3.445 6.656 1 98.81 29 LEU B C 1
ATOM 1654 O O . LEU B 1 29 ? -6.391 3.682 7.805 1 98.81 29 LEU B O 1
ATOM 1658 N N . ALA B 1 30 ? -5.301 2.418 6.363 1 98.56 30 ALA B N 1
ATOM 1659 C CA . ALA B 1 30 ? -4.941 1.428 7.375 1 98.56 30 ALA B CA 1
ATOM 1660 C C . ALA B 1 30 ? -3.871 1.97 8.32 1 98.56 30 ALA B C 1
ATOM 1662 O O . ALA B 1 30 ? -3.729 1.49 9.445 1 98.56 30 ALA B O 1
ATOM 1663 N N . LEU B 1 31 ? -3.088 2.916 7.867 1 98.69 31 LEU B N 1
ATOM 1664 C CA . LEU B 1 31 ? -2.025 3.467 8.703 1 98.69 31 LEU B CA 1
ATOM 1665 C C . LEU B 1 31 ? -2.604 4.242 9.883 1 98.69 31 LEU B C 1
ATOM 1667 O O . LEU B 1 31 ? -2.027 4.25 10.969 1 98.69 31 LEU B O 1
ATOM 1671 N N . PHE B 1 32 ? -3.766 4.957 9.648 1 98 32 PHE B N 1
ATOM 1672 C CA . PHE B 1 32 ? -4.254 5.762 10.758 1 98 32 PHE B CA 1
ATOM 1673 C C . PHE B 1 32 ? -5.695 5.398 11.102 1 98 32 PHE B C 1
ATOM 1675 O O . PHE B 1 32 ? -6.238 5.867 12.102 1 98 32 PHE B O 1
ATOM 1682 N N . ARG B 1 33 ? -6.379 4.559 10.391 1 97.5 33 ARG B N 1
ATOM 1683 C CA . ARG B 1 33 ? -7.637 3.883 10.695 1 97.5 33 ARG B CA 1
ATOM 1684 C C . ARG B 1 33 ? -8.68 4.871 11.203 1 97.5 33 ARG B C 1
ATOM 1686 O O . ARG B 1 33 ? -9.258 4.676 12.273 1 97.5 33 ARG B O 1
ATOM 1693 N N . PRO B 1 34 ? -9.047 5.82 10.445 1 98.19 34 PRO B N 1
ATOM 1694 C CA . PRO B 1 34 ? -10.047 6.781 10.922 1 98.19 34 PRO B CA 1
ATOM 1695 C C . PRO B 1 34 ? -11.445 6.184 11.008 1 98.19 34 PRO B C 1
ATOM 1697 O O . PRO B 1 34 ? -11.812 5.348 10.18 1 98.19 34 PRO B O 1
ATOM 1700 N N . ASP B 1 35 ? -12.164 6.664 12.008 1 97.75 35 ASP B N 1
ATOM 1701 C CA . ASP B 1 35 ? -13.602 6.387 12.062 1 97.75 35 ASP B CA 1
ATOM 1702 C C . ASP B 1 35 ? -14.367 7.262 11.07 1 97.75 35 ASP B C 1
ATOM 1704 O O . ASP B 1 35 ? -13.859 8.289 10.625 1 97.75 35 ASP B O 1
ATOM 1708 N N . ASP B 1 36 ? -15.594 6.879 10.805 1 97.69 36 ASP B N 1
ATOM 1709 C CA . ASP B 1 36 ? -16.422 7.613 9.852 1 97.69 36 ASP B CA 1
ATOM 1710 C C . ASP B 1 36 ? -16.766 9 10.391 1 97.69 36 ASP B C 1
ATOM 1712 O O . ASP B 1 36 ? -17.078 9.914 9.609 1 97.69 36 ASP B O 1
ATOM 1716 N N . ASP B 1 37 ? -16.703 9.195 11.656 1 98.62 37 ASP B N 1
ATOM 1717 C CA . ASP B 1 37 ? -17.047 10.484 12.242 1 98.62 37 ASP B CA 1
ATOM 1718 C C . ASP B 1 37 ? -15.797 11.266 12.625 1 98.62 37 ASP B C 1
ATOM 1720 O O . ASP B 1 37 ? -15.875 12.234 13.383 1 98.62 37 ASP B O 1
ATOM 1724 N N . ALA B 1 38 ? -14.68 10.852 12.141 1 98.88 38 ALA B N 1
ATOM 1725 C CA . ALA B 1 38 ? -13.406 11.445 12.531 1 98.88 38 ALA B CA 1
ATOM 1726 C C . ALA B 1 38 ? -13.195 12.789 11.852 1 98.88 38 ALA B C 1
ATOM 1728 O O . ALA B 1 38 ? -13.594 12.984 10.695 1 98.88 38 ALA B O 1
ATOM 1729 N N . VAL B 1 39 ? -12.602 13.719 12.555 1 98.94 39 VAL B N 1
ATOM 1730 C CA . VAL B 1 39 ? -12.023 14.945 12.023 1 98.94 39 VAL B CA 1
ATOM 1731 C C . VAL B 1 39 ? -10.508 14.789 11.898 1 98.94 39 VAL B C 1
ATOM 1733 O O . VAL B 1 39 ? -9.812 14.578 12.891 1 98.94 39 VAL B O 1
ATOM 1736 N N . VAL B 1 40 ? -10 14.906 10.641 1 98.94 40 VAL B N 1
ATOM 1737 C CA . VAL B 1 40 ? -8.586 14.586 10.43 1 98.94 40 VAL B CA 1
ATOM 1738 C C . VAL B 1 40 ? -7.922 15.711 9.641 1 98.94 40 VAL B C 1
ATOM 1740 O O . VAL B 1 40 ? -8.602 16.578 9.078 1 98.94 40 VAL B O 1
ATOM 1743 N N . ALA B 1 41 ? -6.598 15.734 9.641 1 98.94 41 ALA B N 1
ATOM 1744 C CA . ALA B 1 41 ? -5.844 16.672 8.82 1 98.94 41 ALA B CA 1
ATOM 1745 C C . ALA B 1 41 ? -4.898 15.953 7.867 1 98.94 41 ALA B C 1
ATOM 1747 O O . ALA B 1 41 ? -4.266 14.961 8.242 1 98.94 41 ALA B O 1
ATOM 1748 N N . ASP B 1 42 ? -4.848 16.391 6.664 1 98.94 42 ASP B N 1
ATOM 1749 C CA . ASP B 1 42 ? -3.836 16.031 5.672 1 98.94 42 ASP B CA 1
ATOM 1750 C C . ASP B 1 42 ? -2.697 17.047 5.664 1 98.94 42 ASP B C 1
ATOM 1752 O O . ASP B 1 42 ? -2.879 18.188 5.238 1 98.94 42 ASP B O 1
ATOM 1756 N N . LEU B 1 43 ? -1.522 16.656 6.121 1 98.88 43 LEU B N 1
ATOM 1757 C CA . LEU B 1 43 ? -0.383 17.562 6.203 1 98.88 43 LEU B CA 1
ATOM 1758 C C . LEU B 1 43 ? 0.399 17.578 4.895 1 98.88 43 LEU B C 1
ATOM 1760 O O . LEU B 1 43 ? 1.021 16.578 4.531 1 98.88 43 LEU B O 1
ATOM 1764 N N . GLY B 1 44 ? 0.47 18.719 4.25 1 98.06 44 GLY B N 1
ATOM 1765 C CA . GLY B 1 44 ? 0.986 18.797 2.893 1 98.06 44 GLY B CA 1
ATOM 1766 C C . GLY B 1 44 ? 0.018 18.25 1.855 1 98.06 44 GLY B C 1
ATOM 1767 O O . GLY B 1 44 ? 0.383 17.406 1.04 1 98.06 44 GLY B O 1
ATOM 1768 N N . SER B 1 45 ? -1.153 18.844 1.797 1 98.19 45 SER B N 1
ATOM 1769 C CA . SER B 1 45 ? -2.252 18.281 1.018 1 98.19 45 SER B CA 1
ATOM 1770 C C . SER B 1 45 ? -2.027 18.469 -0.478 1 98.19 45 SER B C 1
ATOM 1772 O O . SER B 1 45 ? -2.598 17.75 -1.298 1 98.19 45 SER B O 1
ATOM 1774 N N . GLY B 1 46 ? -1.236 19.547 -0.855 1 97.12 46 GLY B N 1
ATOM 1775 C CA . GLY B 1 46 ? -1.055 19.859 -2.264 1 97.12 46 GLY B CA 1
ATOM 1776 C C . GLY B 1 46 ? -2.361 20.078 -3 1 97.12 46 GLY B C 1
ATOM 1777 O O . GLY B 1 46 ? -3.205 20.859 -2.557 1 97.12 46 GLY B O 1
ATOM 1778 N N . THR B 1 47 ? -2.506 19.406 -4.082 1 97.06 47 THR B N 1
ATOM 1779 C CA . THR B 1 47 ? -3.703 19.562 -4.898 1 97.06 47 THR B CA 1
ATOM 1780 C C . THR B 1 47 ? -4.828 18.672 -4.375 1 97.06 47 THR B C 1
ATOM 1782 O O . THR B 1 47 ? -5.867 18.516 -5.027 1 97.06 47 THR B O 1
ATOM 1785 N N . GLY B 1 48 ? -4.609 18 -3.299 1 98.19 48 GLY B N 1
ATOM 1786 C CA . GLY B 1 48 ? -5.645 17.203 -2.664 1 98.19 48 GLY B CA 1
ATOM 1787 C C . GLY B 1 48 ? -5.738 15.797 -3.234 1 98.19 48 GLY B C 1
ATOM 1788 O O . GLY B 1 48 ? -6.777 15.148 -3.115 1 98.19 48 GLY B O 1
ATOM 1789 N N . PHE B 1 49 ? -4.699 15.305 -3.904 1 98.19 49 PHE B N 1
ATOM 1790 C CA . PHE B 1 49 ? -4.719 14.008 -4.57 1 98.19 49 PHE B CA 1
ATOM 1791 C C . PHE B 1 49 ? -5.137 12.906 -3.604 1 98.19 49 PHE B C 1
ATOM 1793 O O . PHE B 1 49 ? -6.094 12.18 -3.861 1 98.19 49 PHE B O 1
ATOM 1800 N N . TYR B 1 50 ? -4.523 12.781 -2.457 1 98.75 50 TYR B N 1
ATOM 1801 C CA . TYR B 1 50 ? -4.867 11.773 -1.468 1 98.75 50 TYR B CA 1
ATOM 1802 C C . TYR B 1 50 ? -6.008 12.242 -0.575 1 98.75 50 TYR B C 1
ATOM 1804 O O . TYR B 1 50 ? -6.809 11.438 -0.094 1 98.75 50 TYR B O 1
ATOM 1812 N N . THR B 1 51 ? -6.082 13.57 -0.339 1 98.88 51 THR B N 1
ATOM 1813 C CA . THR B 1 51 ? -7.188 14.117 0.439 1 98.88 51 THR B CA 1
ATOM 1814 C C . THR B 1 51 ? -8.531 13.641 -0.112 1 98.88 51 THR B C 1
ATOM 1816 O O . THR B 1 51 ? -9.391 13.188 0.643 1 98.88 51 THR B O 1
ATOM 1819 N N . ASP B 1 52 ? -8.641 13.711 -1.441 1 98.75 52 ASP B N 1
ATOM 1820 C CA . ASP B 1 52 ? -9.883 13.336 -2.121 1 98.75 52 ASP B CA 1
ATOM 1821 C C . ASP B 1 52 ? -10.242 11.875 -1.843 1 98.75 52 ASP B C 1
ATOM 1823 O O . ASP B 1 52 ? -11.422 11.523 -1.783 1 98.75 52 ASP B O 1
ATOM 1827 N N . GLU B 1 53 ? -9.25 11.062 -1.694 1 98.56 53 GLU B N 1
ATOM 1828 C CA . GLU B 1 53 ? -9.461 9.625 -1.513 1 98.56 53 GLU B CA 1
ATOM 1829 C C . GLU B 1 53 ? -9.82 9.305 -0.065 1 98.56 53 GLU B C 1
ATOM 1831 O O . GLU B 1 53 ? -10.492 8.305 0.204 1 98.56 53 GLU B O 1
ATOM 1836 N N . VAL B 1 54 ? -9.414 10.094 0.88 1 98.81 54 VAL B N 1
ATOM 1837 C CA . VAL B 1 54 ? -9.648 9.867 2.301 1 98.81 54 VAL B CA 1
ATOM 1838 C C . VAL B 1 54 ? -10.984 10.484 2.711 1 98.81 54 VAL B C 1
ATOM 1840 O O . VAL B 1 54 ? -11.688 9.953 3.576 1 98.81 54 VAL B O 1
ATOM 1843 N N . ALA B 1 55 ? -11.406 11.539 2.07 1 98.88 55 ALA B N 1
ATOM 1844 C CA . ALA B 1 55 ? -12.539 12.383 2.439 1 98.88 55 ALA B CA 1
ATOM 1845 C C . ALA B 1 55 ? -13.805 11.547 2.607 1 98.88 55 ALA B C 1
ATOM 1847 O O . ALA B 1 55 ? -14.562 11.734 3.566 1 98.88 55 ALA B O 1
ATOM 1848 N N . PRO B 1 56 ? -14.031 10.539 1.767 1 98.31 56 PRO B N 1
ATOM 1849 C CA . PRO B 1 56 ? -15.281 9.781 1.882 1 98.31 56 PRO B CA 1
ATOM 1850 C C . PRO B 1 56 ? -15.344 8.938 3.152 1 98.31 56 PRO B C 1
ATOM 1852 O O . PRO B 1 56 ? -16.406 8.406 3.496 1 98.31 56 PRO B O 1
ATOM 1855 N N . TYR B 1 57 ? -14.305 8.82 3.885 1 98.31 57 TYR B N 1
ATOM 1856 C CA . TYR B 1 57 ? -14.25 7.859 4.977 1 98.31 57 TYR B CA 1
ATOM 1857 C C . TYR B 1 57 ? -14.203 8.57 6.328 1 98.31 57 TYR B C 1
ATOM 1859 O O . TYR B 1 57 ? -14 7.93 7.363 1 98.31 57 TYR B O 1
ATOM 1867 N N . VAL B 1 58 ? -14.328 9.883 6.316 1 98.88 58 VAL B N 1
ATOM 1868 C CA . VAL B 1 58 ? -14.266 10.656 7.555 1 98.88 58 VAL B CA 1
ATOM 1869 C C . VAL B 1 58 ? -15.328 11.75 7.531 1 98.88 58 VAL B C 1
ATOM 1871 O O . VAL B 1 58 ? -15.969 11.984 6.504 1 98.88 58 VAL B O 1
ATOM 1874 N N . GLU B 1 59 ? -15.484 12.344 8.695 1 98.81 59 GLU B N 1
ATOM 1875 C CA . GLU B 1 59 ? -16.469 13.422 8.781 1 98.81 59 GLU B CA 1
ATOM 1876 C C . GLU B 1 59 ? -15.93 14.703 8.133 1 98.81 59 GLU B C 1
ATOM 1878 O O . GLU B 1 59 ? -16.656 15.375 7.395 1 98.81 59 GLU B O 1
ATOM 1883 N N . ASN B 1 60 ? -14.68 15.039 8.438 1 98.88 60 ASN B N 1
ATOM 1884 C CA . ASN B 1 60 ? -14.062 16.266 7.926 1 98.88 60 ASN B CA 1
ATOM 1885 C C . ASN B 1 60 ? -12.562 16.094 7.742 1 98.88 60 ASN B C 1
ATOM 1887 O O . ASN B 1 60 ? -11.898 15.43 8.539 1 98.88 60 ASN B O 1
ATOM 1891 N N . VAL B 1 61 ? -12.078 16.688 6.656 1 98.94 61 VAL B N 1
ATOM 1892 C CA . VAL B 1 61 ? -10.633 16.734 6.434 1 98.94 61 VAL B CA 1
ATOM 1893 C C . VAL B 1 61 ? -10.164 18.188 6.355 1 98.94 61 VAL B C 1
ATOM 1895 O O . VAL B 1 61 ? -10.695 18.969 5.574 1 98.94 61 VAL B O 1
ATOM 1898 N N . TYR B 1 62 ? -9.227 18.531 7.18 1 98.94 62 TYR B N 1
ATOM 1899 C CA . TYR B 1 62 ? -8.477 19.766 6.969 1 98.94 62 TYR B CA 1
ATOM 1900 C C . TYR B 1 62 ? -7.293 19.531 6.035 1 98.94 62 TYR B C 1
ATOM 1902 O O . TYR B 1 62 ? -6.359 18.797 6.375 1 98.94 62 TYR B O 1
ATOM 1910 N N . ALA B 1 63 ? -7.367 20.109 4.895 1 98.94 63 ALA B N 1
ATOM 1911 C CA . ALA B 1 63 ? -6.262 20.047 3.939 1 98.94 63 ALA B CA 1
ATOM 1912 C C . ALA B 1 63 ? -5.246 21.156 4.215 1 98.94 63 ALA B C 1
ATOM 1914 O O . ALA B 1 63 ? -5.449 22.312 3.816 1 98.94 63 ALA B O 1
ATOM 1915 N N . VAL B 1 64 ? -4.137 20.797 4.785 1 98.88 64 VAL B N 1
ATOM 1916 C CA . VAL B 1 64 ? -3.148 21.766 5.234 1 98.88 64 VAL B CA 1
ATOM 1917 C C . VAL B 1 64 ? -2.01 21.859 4.219 1 98.88 64 VAL B C 1
ATOM 1919 O O . VAL B 1 64 ? -1.427 20.828 3.846 1 98.88 64 VAL B O 1
ATOM 1922 N N . ASP B 1 65 ? -1.74 23 3.779 1 98.19 65 ASP B N 1
ATOM 1923 C CA . ASP B 1 65 ? -0.583 23.25 2.93 1 98.19 65 ASP B CA 1
ATOM 1924 C C . ASP B 1 65 ? -0.024 24.656 3.174 1 98.19 65 ASP B C 1
ATOM 1926 O O . ASP B 1 65 ? -0.778 25.594 3.449 1 98.19 65 ASP B O 1
ATOM 1930 N N . ILE B 1 66 ? 1.247 24.781 3.035 1 96.31 66 ILE B N 1
ATOM 1931 C CA . ILE B 1 66 ? 1.894 26.062 3.307 1 96.31 66 ILE B CA 1
ATOM 1932 C C . ILE B 1 66 ? 1.71 27 2.113 1 96.31 66 ILE B C 1
ATOM 1934 O O . ILE B 1 66 ? 1.792 28.219 2.258 1 96.31 66 ILE B O 1
ATOM 1938 N N . GLN B 1 67 ? 1.462 26.453 0.979 1 94.81 67 GLN B N 1
ATOM 1939 C CA . GLN B 1 67 ? 1.369 27.234 -0.245 1 94.81 67 GLN B CA 1
ATOM 1940 C C . GLN B 1 67 ? -0.087 27.484 -0.629 1 94.81 67 GLN B C 1
ATOM 1942 O O . GLN B 1 67 ? -0.805 26.562 -1 1 94.81 67 GLN B O 1
ATOM 1947 N N . GLU B 1 68 ? -0.431 28.672 -0.703 1 94.19 68 GLU B N 1
ATOM 1948 C CA . GLU B 1 68 ? -1.775 29.047 -1.128 1 94.19 68 GLU B CA 1
ATOM 1949 C C . GLU B 1 68 ? -2.037 28.625 -2.572 1 94.19 68 GLU B C 1
ATOM 1951 O O . GLU B 1 68 ? -3.162 28.281 -2.926 1 94.19 68 GLU B O 1
ATOM 1956 N N . ALA B 1 69 ? -1.019 28.703 -3.336 1 94.56 69 ALA B N 1
ATOM 1957 C CA . ALA B 1 69 ? -1.14 28.312 -4.738 1 94.56 69 ALA B CA 1
ATOM 1958 C C . ALA B 1 69 ? -1.661 26.891 -4.879 1 94.56 69 ALA B C 1
ATOM 1960 O O . ALA B 1 69 ? -2.396 26.578 -5.816 1 94.56 69 ALA B O 1
ATOM 1961 N N . MET B 1 70 ? -1.309 26.031 -3.98 1 96.06 70 MET B N 1
ATOM 1962 C CA . MET B 1 70 ? -1.793 24.656 -4.004 1 96.06 70 MET B CA 1
ATOM 1963 C C . MET B 1 70 ? -3.295 24.594 -3.746 1 96.06 70 MET B C 1
ATOM 1965 O O . MET B 1 70 ? -4.012 23.812 -4.379 1 96.06 70 MET B O 1
ATOM 1969 N N . HIS B 1 71 ? -3.766 25.422 -2.881 1 96.44 71 HIS B N 1
ATOM 1970 C CA . HIS B 1 71 ? -5.191 25.484 -2.586 1 96.44 71 HIS B CA 1
ATOM 1971 C C . HIS B 1 71 ? -5.988 25.922 -3.811 1 96.44 71 HIS B C 1
ATOM 1973 O O . HIS B 1 71 ? -7.094 25.438 -4.047 1 96.44 71 HIS B O 1
ATOM 1979 N N . GLU B 1 72 ? -5.426 26.844 -4.5 1 95.94 72 GLU B N 1
ATOM 1980 C CA . GLU B 1 72 ? -6.094 27.297 -5.719 1 95.94 72 GLU B CA 1
ATOM 1981 C C . GLU B 1 72 ? -6.25 26.141 -6.715 1 95.94 72 GLU B C 1
ATOM 1983 O O . GLU B 1 72 ? -7.332 25.938 -7.27 1 95.94 72 GLU B O 1
ATOM 1988 N N . HIS B 1 73 ? -5.129 25.469 -6.906 1 95.94 73 HIS B N 1
ATOM 1989 C CA . HIS B 1 73 ? -5.195 24.297 -7.773 1 95.94 73 HIS B CA 1
ATOM 1990 C C . HIS B 1 73 ? -6.25 23.312 -7.285 1 95.94 73 HIS B C 1
ATOM 1992 O O . HIS B 1 73 ? -7 22.75 -8.086 1 95.94 73 HIS B O 1
ATOM 1998 N N . TYR B 1 74 ? -6.293 23.141 -5.973 1 97.19 74 TYR B N 1
ATOM 1999 C CA . TYR B 1 74 ? -7.242 22.203 -5.387 1 97.19 74 TYR B CA 1
ATOM 2000 C C . TYR B 1 74 ? -8.68 22.656 -5.621 1 97.19 74 TYR B C 1
ATOM 2002 O O . TYR B 1 74 ? -9.531 21.859 -6.012 1 97.19 74 TYR B O 1
ATOM 2010 N N . ARG B 1 75 ? -8.953 23.859 -5.461 1 96.69 75 ARG B N 1
ATOM 2011 C CA . ARG B 1 75 ? -10.289 24.406 -5.707 1 96.69 75 ARG B CA 1
ATOM 2012 C C . ARG B 1 75 ? -10.688 24.234 -7.172 1 96.69 75 ARG B C 1
ATOM 2014 O O . ARG B 1 75 ? -11.82 23.859 -7.469 1 96.69 75 ARG B O 1
ATOM 2021 N N . GLU B 1 76 ? -9.758 24.516 -8.023 1 95.69 76 GLU B N 1
ATOM 2022 C CA . GLU B 1 76 ? -10.023 24.391 -9.453 1 95.69 76 GLU B CA 1
ATOM 2023 C C . GLU B 1 76 ? -10.344 22.953 -9.828 1 95.69 76 GLU B C 1
ATOM 2025 O O . GLU B 1 76 ? -11.195 22.703 -10.688 1 95.69 76 GLU B O 1
ATOM 2030 N N . LYS B 1 77 ? -9.641 22.062 -9.266 1 95.19 77 LYS B N 1
ATOM 2031 C CA . LYS B 1 77 ? -9.867 20.641 -9.508 1 95.19 77 LYS B CA 1
ATOM 2032 C C . LYS B 1 77 ? -11.258 20.219 -9.031 1 95.19 77 LYS B C 1
ATOM 2034 O O . LYS B 1 77 ? -11.922 19.406 -9.672 1 95.19 77 LYS B O 1
ATOM 2039 N N . GLY B 1 78 ? -11.727 20.781 -7.859 1 96.31 78 GLY B N 1
ATOM 2040 C CA . GLY B 1 78 ? -12.969 20.406 -7.199 1 96.31 78 GLY B CA 1
ATOM 2041 C C . GLY B 1 78 ? -12.766 19.922 -5.777 1 96.31 78 GLY B C 1
ATOM 2042 O O . GLY B 1 78 ? -12.312 18.797 -5.555 1 96.31 78 GLY B O 1
ATOM 2043 N N . LEU B 1 79 ? -13.219 20.719 -4.93 1 95.88 79 LEU B N 1
ATOM 2044 C CA . LEU B 1 79 ? -13.055 20.484 -3.5 1 95.88 79 LEU B CA 1
ATOM 2045 C C . LEU B 1 79 ? -14.266 19.734 -2.932 1 95.88 79 LEU B C 1
ATOM 2047 O O . LEU B 1 79 ? -15.398 20.203 -3.057 1 95.88 79 LEU B O 1
ATOM 2051 N N . PRO B 1 80 ? -13.992 18.516 -2.354 1 98.44 80 PRO B N 1
ATOM 2052 C CA . PRO B 1 80 ? -15.125 17.859 -1.688 1 98.44 80 PRO B CA 1
ATOM 2053 C C . PRO B 1 80 ? -15.773 18.734 -0.624 1 98.44 80 PRO B C 1
ATOM 2055 O O . PRO B 1 80 ? -15.102 19.578 -0.023 1 98.44 80 PRO B O 1
ATOM 2058 N N . ALA B 1 81 ? -17 18.484 -0.309 1 98.5 81 ALA B N 1
ATOM 2059 C CA . ALA B 1 81 ? -17.781 19.328 0.576 1 98.5 81 ALA B CA 1
ATOM 2060 C C . ALA B 1 81 ? -17.25 19.297 2.004 1 98.5 81 ALA B C 1
ATOM 2062 O O . ALA B 1 81 ? -17.359 20.266 2.742 1 98.5 81 ALA B O 1
ATOM 2063 N N . ASN B 1 82 ? -16.672 18.141 2.318 1 98.88 82 ASN B N 1
ATOM 2064 C CA . ASN B 1 82 ? -16.25 18 3.705 1 98.88 82 ASN B CA 1
ATOM 2065 C C . ASN B 1 82 ? -14.742 18.234 3.855 1 98.88 82 ASN B C 1
ATOM 2067 O O . ASN B 1 82 ? -14.125 17.734 4.797 1 98.88 82 ASN B O 1
ATOM 2071 N N . VAL B 1 83 ? -14.141 18.922 2.902 1 98.88 83 VAL B N 1
ATOM 2072 C CA . VAL B 1 83 ? -12.727 19.281 2.975 1 98.88 83 VAL B CA 1
ATOM 2073 C C . VAL B 1 83 ? -12.594 20.781 3.176 1 98.88 83 VAL B C 1
ATOM 2075 O O . VAL B 1 83 ? -13.219 21.578 2.461 1 98.88 83 VAL B O 1
ATOM 2078 N N . GLU B 1 84 ? -11.859 21.156 4.137 1 98.88 84 GLU B N 1
ATOM 2079 C CA . GLU B 1 84 ? -11.523 22.562 4.398 1 98.88 84 GLU B CA 1
ATOM 2080 C C . GLU B 1 84 ? -10.039 22.812 4.191 1 98.88 84 GLU B C 1
ATOM 2082 O O . GLU B 1 84 ? -9.195 22.094 4.727 1 98.88 84 GLU B O 1
ATOM 2087 N N . GLN B 1 85 ? -9.766 23.844 3.455 1 98.75 85 GLN B N 1
A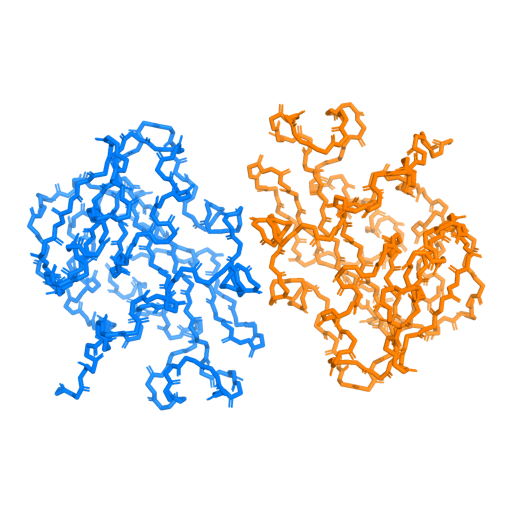TOM 2088 C CA . GLN B 1 85 ? -8.375 24.203 3.195 1 98.75 85 GLN B CA 1
ATOM 2089 C C . GLN B 1 85 ? -7.82 25.094 4.305 1 98.75 85 GLN B C 1
ATOM 2091 O O . GLN B 1 85 ? -8.508 25.984 4.797 1 98.75 85 GLN B O 1
ATOM 2096 N N . VAL B 1 86 ? -6.668 24.781 4.699 1 98.81 86 VAL B N 1
ATOM 2097 C CA . VAL B 1 86 ? -5.988 25.547 5.742 1 98.81 86 VAL B CA 1
ATOM 2098 C C . VAL B 1 86 ? -4.57 25.891 5.293 1 98.81 86 VAL B C 1
ATOM 2100 O O . VAL B 1 86 ? -3.76 25 5.039 1 98.81 86 VAL B O 1
ATOM 2103 N N . THR B 1 87 ? -4.289 27.172 5.137 1 98.38 87 THR B N 1
ATOM 2104 C CA . THR B 1 87 ? -2.926 27.594 4.84 1 98.38 87 THR B CA 1
ATOM 2105 C C . THR B 1 87 ? -2.113 27.75 6.125 1 98.38 87 THR B C 1
ATOM 2107 O O . THR B 1 87 ? -2.363 28.656 6.922 1 98.38 87 THR B O 1
ATOM 2110 N N . ALA B 1 88 ? -1.114 26.828 6.344 1 98.31 88 ALA B N 1
ATOM 2111 C CA . ALA B 1 88 ? -0.333 26.828 7.578 1 98.31 88 ALA B CA 1
ATOM 2112 C C . ALA B 1 88 ? 0.92 25.969 7.441 1 98.31 88 ALA B C 1
ATOM 2114 O O . ALA B 1 88 ? 0.977 25.078 6.598 1 98.31 88 ALA B O 1
ATOM 2115 N N . GLU B 1 89 ? 1.906 26.328 8.242 1 97.5 89 GLU B N 1
ATOM 2116 C CA . GLU B 1 89 ? 3.002 25.406 8.516 1 97.5 89 GLU B CA 1
ATOM 2117 C C . GLU B 1 89 ? 2.596 24.359 9.555 1 97.5 89 GLU B C 1
ATOM 2119 O O . GLU B 1 89 ? 1.865 24.672 10.5 1 97.5 89 GLU B O 1
ATOM 2124 N N . VAL B 1 90 ? 3.133 23.156 9.422 1 98.31 90 VAL B N 1
ATOM 2125 C CA . VAL B 1 90 ? 2.76 22.094 10.352 1 98.31 90 VAL B CA 1
ATOM 2126 C C . VAL B 1 90 ? 3.186 22.469 11.766 1 98.31 90 VAL B C 1
ATOM 2128 O O . VAL B 1 90 ? 2.498 22.141 12.734 1 98.31 90 VAL B O 1
ATOM 2131 N N . ALA B 1 91 ? 4.238 23.234 11.922 1 98.5 91 ALA B N 1
ATOM 2132 C CA . ALA B 1 91 ? 4.766 23.609 13.234 1 98.5 91 ALA B CA 1
ATOM 2133 C C . ALA B 1 91 ? 3.881 24.656 13.898 1 98.5 91 ALA B C 1
ATOM 2135 O O . ALA B 1 91 ? 4.094 25.016 15.062 1 98.5 91 ALA B O 1
ATOM 2136 N N . ASP B 1 92 ? 2.93 25.172 13.148 1 98.38 92 ASP B N 1
ATOM 2137 C CA . ASP B 1 92 ? 2.041 26.203 13.664 1 98.38 92 ASP B CA 1
ATOM 2138 C C . ASP B 1 92 ? 0.626 26.047 13.117 1 98.38 92 ASP B C 1
ATOM 2140 O O . ASP B 1 92 ? 0.146 26.891 12.359 1 98.38 92 ASP B O 1
ATOM 2144 N N . LEU B 1 93 ? -0.063 25.062 13.586 1 98.75 93 LEU B N 1
ATOM 2145 C CA . LEU B 1 93 ? -1.394 24.734 13.086 1 98.75 93 LEU B CA 1
ATOM 2146 C C . LEU B 1 93 ? -2.463 25.531 13.828 1 98.75 93 LEU B C 1
ATOM 2148 O O . LEU B 1 93 ? -2.443 25.609 15.062 1 98.75 93 LEU B O 1
ATOM 2152 N N . PRO B 1 94 ? -3.418 26.078 13.07 1 98.75 94 PRO B N 1
ATOM 2153 C CA . PRO B 1 94 ? -4.461 26.891 13.695 1 98.75 94 PRO B CA 1
ATOM 2154 C C . PRO B 1 94 ? -5.613 26.062 14.25 1 98.75 94 PRO B C 1
ATOM 2156 O O . PRO B 1 94 ? -6.781 26.375 14.016 1 98.75 94 PRO B O 1
ATOM 2159 N N . PHE B 1 95 ? -5.336 25.016 14.961 1 98.81 95 PHE B N 1
ATOM 2160 C CA . PHE B 1 95 ? -6.328 24.141 15.586 1 98.81 95 PHE B CA 1
ATOM 2161 C C . PHE B 1 95 ? -6.223 24.203 17.109 1 98.81 95 PHE B C 1
ATOM 2163 O O . PHE B 1 95 ? -5.145 24.453 17.656 1 98.81 95 PHE B O 1
ATOM 2170 N N . GLU B 1 96 ? -7.277 24 17.797 1 98.75 96 GLU B N 1
ATOM 2171 C CA . GLU B 1 96 ? -7.289 23.922 19.25 1 98.75 96 GLU B CA 1
ATOM 2172 C C . GLU B 1 96 ? -6.598 22.641 19.734 1 98.75 96 GLU B C 1
ATOM 2174 O O . GLU B 1 96 ? -6.402 21.703 18.953 1 98.75 96 GLU B O 1
ATOM 2179 N N . ASP B 1 97 ? -6.234 22.672 21.031 1 98.75 97 ASP B N 1
ATOM 2180 C CA . ASP B 1 97 ? -5.723 21.453 21.641 1 98.75 97 ASP B CA 1
ATOM 2181 C C . ASP B 1 97 ? -6.715 20.297 21.484 1 98.75 97 ASP B C 1
ATOM 2183 O O . ASP B 1 97 ? -7.922 20.484 21.656 1 98.75 97 ASP B O 1
ATOM 2187 N N . ASP B 1 98 ? -6.246 19.156 21.094 1 98.81 98 ASP B N 1
ATOM 2188 C CA . ASP B 1 98 ? -7.016 17.922 21.062 1 98.81 98 ASP B CA 1
ATOM 2189 C C . ASP B 1 98 ? -8.156 18 20.062 1 98.81 98 ASP B C 1
ATOM 2191 O O . ASP B 1 98 ? -9.211 17.375 20.25 1 98.81 98 ASP B O 1
ATOM 2195 N N . ALA B 1 99 ? -7.969 18.734 19.016 1 98.81 99 ALA B N 1
ATOM 2196 C CA . ALA B 1 99 ? -9.055 19 18.062 1 98.81 99 ALA B CA 1
ATOM 2197 C C . ALA B 1 99 ? -9.172 17.859 17.047 1 98.81 99 ALA B C 1
ATOM 2199 O O . ALA B 1 99 ? -10.219 17.688 16.422 1 98.81 99 ALA B O 1
ATOM 2200 N N . LEU B 1 100 ? -8.148 17.109 16.797 1 98.94 100 LEU B N 1
ATOM 2201 C CA . LEU B 1 100 ? -8.125 16.172 15.688 1 98.94 100 LEU B CA 1
ATOM 2202 C C . LEU B 1 100 ? -8.18 14.734 16.188 1 98.94 100 LEU B C 1
ATOM 2204 O O . LEU B 1 100 ? -7.543 14.398 17.188 1 98.94 100 LEU B O 1
ATOM 2208 N N . ASP B 1 101 ? -8.883 13.875 15.391 1 98.88 101 ASP B N 1
ATOM 2209 C CA . ASP B 1 101 ? -8.984 12.445 15.656 1 98.88 101 ASP B CA 1
ATOM 2210 C C . ASP B 1 101 ? -7.848 11.68 14.984 1 98.88 101 ASP B C 1
ATOM 2212 O O . ASP B 1 101 ? -7.59 10.523 15.32 1 98.88 101 ASP B O 1
ATOM 2216 N N . GLY B 1 102 ? -7.152 12.32 14.031 1 98.81 102 GLY B N 1
ATOM 2217 C CA . GLY B 1 102 ? -6.055 11.703 13.305 1 98.81 102 GLY B CA 1
ATOM 2218 C C . GLY B 1 102 ? -5.402 12.641 12.305 1 98.81 102 GLY B C 1
ATOM 2219 O O . GLY B 1 102 ? -5.945 13.703 12 1 98.81 102 GLY B O 1
ATOM 2220 N N . VAL B 1 103 ? -4.266 12.25 11.875 1 98.88 103 VAL B N 1
ATOM 2221 C CA . VAL B 1 103 ? -3.506 12.992 10.875 1 98.88 103 VAL B CA 1
ATOM 2222 C C . VAL B 1 103 ? -2.832 12.023 9.906 1 98.88 103 VAL B C 1
ATOM 2224 O O . VAL B 1 103 ? -2.48 10.906 10.281 1 98.88 103 VAL B O 1
ATOM 2227 N N . PHE B 1 104 ? -2.691 12.492 8.648 1 98.94 104 PHE B N 1
ATOM 2228 C CA . PHE B 1 104 ? -1.881 11.742 7.699 1 98.94 104 PHE B CA 1
ATOM 2229 C C . PHE B 1 104 ? -1.056 12.68 6.828 1 98.94 104 PHE B C 1
ATOM 2231 O O . PHE B 1 104 ? -1.354 13.867 6.734 1 98.94 104 PHE B O 1
ATOM 2238 N N . SER B 1 105 ? -0.026 12.18 6.336 1 98.88 105 SER B N 1
ATOM 2239 C CA . SER B 1 105 ? 0.848 12.883 5.406 1 98.88 105 SER B CA 1
ATOM 2240 C C . SER B 1 105 ? 1.442 11.93 4.375 1 98.88 105 SER B C 1
ATOM 2242 O O . SER B 1 105 ? 1.926 10.852 4.723 1 98.88 105 SER B O 1
ATOM 2244 N N . THR B 1 106 ? 1.36 12.367 3.148 1 98.69 106 THR B N 1
ATOM 2245 C CA . THR B 1 106 ? 1.896 11.547 2.066 1 98.69 106 THR B CA 1
ATOM 2246 C C . THR B 1 106 ? 2.93 12.328 1.259 1 98.69 106 THR B C 1
ATOM 2248 O O . THR B 1 106 ? 2.611 13.359 0.666 1 98.69 106 THR B O 1
ATOM 2251 N N . MET B 1 107 ? 4.113 11.836 1.242 1 97.69 107 MET B N 1
ATOM 2252 C CA . MET B 1 107 ? 5.207 12.344 0.421 1 97.69 107 MET B CA 1
ATOM 2253 C C . MET B 1 107 ? 5.531 13.789 0.776 1 97.69 107 MET B C 1
ATOM 2255 O O . MET B 1 107 ? 5.879 14.586 -0.098 1 97.69 107 MET B O 1
ATOM 2259 N N . THR B 1 108 ? 5.363 14.156 2.043 1 97.62 108 THR B N 1
ATOM 2260 C CA . THR B 1 108 ? 5.574 15.539 2.453 1 97.62 108 THR B CA 1
ATOM 2261 C C . THR B 1 108 ? 6.312 15.602 3.787 1 97.62 108 THR B C 1
ATOM 2263 O O . THR B 1 108 ? 6.844 16.656 4.156 1 97.62 108 THR B O 1
ATOM 2266 N N . TYR B 1 109 ? 6.387 14.539 4.559 1 98.31 109 TYR B N 1
ATOM 2267 C CA . TYR B 1 109 ? 6.977 14.523 5.895 1 98.31 109 TYR B CA 1
ATOM 2268 C C . TYR B 1 109 ? 8.367 15.156 5.883 1 98.31 109 TYR B C 1
ATOM 2270 O O . TYR B 1 109 ? 8.711 15.922 6.781 1 98.31 109 TYR B O 1
ATOM 2278 N N . HIS B 1 110 ? 9.164 14.859 4.84 1 97.62 110 HIS B N 1
ATOM 2279 C CA . HIS B 1 110 ? 10.539 15.352 4.73 1 97.62 110 HIS B CA 1
ATOM 2280 C C . HIS B 1 110 ? 10.57 16.875 4.688 1 97.62 110 HIS B C 1
ATOM 2282 O O . HIS B 1 110 ? 11.633 17.484 4.883 1 97.62 110 HIS B O 1
ATOM 2288 N N . GLU B 1 111 ? 9.453 17.516 4.473 1 96.31 111 GLU B N 1
ATOM 2289 C CA . GLU B 1 111 ? 9.398 18.969 4.359 1 96.31 111 GLU B CA 1
ATOM 2290 C C . GLU B 1 111 ? 9.156 19.609 5.719 1 96.31 111 GLU B C 1
ATOM 2292 O O . GLU B 1 111 ? 9.43 20.797 5.902 1 96.31 111 GLU B O 1
ATOM 2297 N N . PHE B 1 112 ? 8.594 18.844 6.633 1 96.62 112 PHE B N 1
ATOM 2298 C CA . PHE B 1 112 ? 8.203 19.531 7.863 1 96.62 112 PHE B CA 1
ATOM 2299 C C . PHE B 1 112 ? 8.719 18.781 9.086 1 96.62 112 PHE B C 1
ATOM 2301 O O . PHE B 1 112 ? 8.422 19.156 10.219 1 96.62 112 PHE B O 1
ATOM 2308 N N . ALA B 1 113 ? 9.453 17.766 8.898 1 96.69 113 ALA B N 1
ATOM 2309 C CA . ALA B 1 113 ? 9.977 16.969 10 1 96.69 113 ALA B CA 1
ATOM 2310 C C . ALA B 1 113 ? 10.844 17.828 10.93 1 96.69 113 ALA B C 1
ATOM 2312 O O . ALA B 1 113 ? 11.969 18.203 10.57 1 96.69 113 ALA B O 1
ATOM 2313 N N . SER B 1 114 ? 10.328 18.156 12.016 1 97.69 114 SER B N 1
ATOM 2314 C CA . SER B 1 114 ? 11.008 18.938 13.055 1 97.69 114 SER B CA 1
ATOM 2315 C C . SER B 1 114 ? 10.383 18.688 14.43 1 97.69 114 SER B C 1
ATOM 2317 O O . SER B 1 114 ? 9.242 18.234 14.523 1 97.69 114 SER B O 1
ATOM 2319 N N . GLU B 1 115 ? 11.148 18.953 15.422 1 98.19 115 GLU B N 1
ATOM 2320 C CA . GLU B 1 115 ? 10.625 18.828 16.781 1 98.19 115 GLU B CA 1
ATOM 2321 C C . GLU B 1 115 ? 9.398 19.719 16.984 1 98.19 115 GLU B C 1
ATOM 2323 O O . GLU B 1 115 ? 8.414 19.297 17.594 1 98.19 115 GLU B O 1
ATOM 2328 N N . ALA B 1 116 ? 9.469 20.875 16.453 1 98.56 116 ALA B N 1
ATOM 2329 C CA . ALA B 1 116 ? 8.367 21.828 16.594 1 98.56 116 ALA B CA 1
ATOM 2330 C C . ALA B 1 116 ? 7.102 21.297 15.914 1 98.56 116 ALA B C 1
ATOM 2332 O O . ALA B 1 116 ? 6.008 21.391 16.469 1 98.56 116 ALA B O 1
ATOM 2333 N N . SER B 1 117 ? 7.25 20.766 14.703 1 98.75 117 SER B N 1
ATOM 2334 C CA . SER B 1 117 ? 6.113 20.219 13.969 1 98.75 117 SER B CA 1
ATOM 2335 C C . SER B 1 117 ? 5.477 19.062 14.719 1 98.75 117 SER B C 1
ATOM 2337 O O . SER B 1 117 ? 4.254 18.969 14.828 1 98.75 117 SER B O 1
ATOM 2339 N N . LEU B 1 118 ? 6.293 18.219 15.219 1 98.75 118 LEU B N 1
ATOM 2340 C CA . LEU B 1 118 ? 5.777 17.031 15.891 1 98.75 118 LEU B CA 1
ATOM 2341 C C . LEU B 1 118 ? 5.16 17.391 17.234 1 98.75 118 LEU B C 1
ATOM 2343 O O . LEU B 1 118 ? 4.172 16.781 17.656 1 98.75 118 LEU B O 1
ATOM 2347 N N . ALA B 1 119 ? 5.746 18.391 17.906 1 98.75 119 ALA B N 1
ATOM 2348 C CA . ALA B 1 119 ? 5.129 18.906 19.125 1 98.75 119 ALA B CA 1
ATOM 2349 C C . ALA B 1 119 ? 3.758 19.5 18.828 1 98.75 119 ALA B C 1
ATOM 2351 O O . ALA B 1 119 ? 2.816 19.328 19.609 1 98.75 119 ALA B O 1
ATOM 2352 N N . GLU B 1 120 ? 3.709 20.203 17.734 1 98.88 120 GLU B N 1
ATOM 2353 C CA . GLU B 1 120 ? 2.439 20.797 17.312 1 98.88 120 GLU B CA 1
ATOM 2354 C C . GLU B 1 120 ? 1.402 19.703 17.031 1 98.88 120 GLU B C 1
ATOM 2356 O O . GLU B 1 120 ? 0.235 19.844 17.391 1 98.88 120 GLU B O 1
ATOM 2361 N N . LEU B 1 121 ? 1.778 18.625 16.359 1 98.81 121 LEU B N 1
ATOM 2362 C CA . LEU B 1 121 ? 0.875 17.5 16.109 1 98.81 121 LEU B CA 1
ATOM 2363 C C . LEU B 1 121 ? 0.342 16.938 17.422 1 98.81 121 LEU B C 1
ATOM 2365 O O . LEU B 1 121 ? -0.852 16.656 17.547 1 98.81 121 LEU B O 1
ATOM 2369 N N . ALA B 1 122 ? 1.248 16.781 18.359 1 98.81 122 ALA B N 1
ATOM 2370 C CA . ALA B 1 122 ? 0.834 16.266 19.656 1 98.81 122 ALA B CA 1
ATOM 2371 C C . ALA B 1 122 ? -0.176 17.203 20.328 1 98.81 122 ALA B C 1
ATOM 2373 O O . ALA B 1 122 ? -1.115 16.75 20.984 1 98.81 122 ALA B O 1
ATOM 2374 N N . ARG B 1 123 ? 0.025 18.469 20.172 1 98.81 123 ARG B N 1
ATOM 2375 C CA . ARG B 1 123 ? -0.882 19.438 20.781 1 98.81 123 ARG B CA 1
ATOM 2376 C C . ARG B 1 123 ? -2.273 19.344 20.172 1 98.81 123 ARG B C 1
ATOM 2378 O O . ARG B 1 123 ? -3.275 19.312 20.891 1 98.81 123 ARG B O 1
ATOM 2385 N N . VAL B 1 124 ? -2.391 19.266 18.859 1 98.88 124 VAL B N 1
ATOM 2386 C CA . VAL B 1 124 ? -3.668 19.406 18.172 1 98.88 124 VAL B CA 1
ATOM 2387 C C . VAL B 1 124 ? -4.391 18.062 18.125 1 98.88 124 VAL B C 1
ATOM 2389 O O . VAL B 1 124 ? -5.598 18.016 17.875 1 98.88 124 VAL B O 1
ATOM 2392 N N . CYS B 1 125 ? -3.697 16.953 18.281 1 98.88 125 CYS B N 1
ATOM 2393 C CA . CYS B 1 125 ? -4.312 15.633 18.281 1 98.88 125 CYS B CA 1
ATOM 2394 C C . CYS B 1 125 ? -4.852 15.289 19.672 1 98.88 125 CYS B C 1
ATOM 2396 O O . CYS B 1 125 ? -4.211 15.578 20.688 1 98.88 125 CYS B O 1
ATOM 2398 N N . ARG B 1 126 ? -5.98 14.719 19.75 1 98.81 126 ARG B N 1
ATOM 2399 C CA . ARG B 1 126 ? -6.477 14.203 21.016 1 98.81 126 ARG B CA 1
ATOM 2400 C C . ARG B 1 126 ? -5.73 12.93 21.422 1 98.81 126 ARG B C 1
ATOM 2402 O O . ARG B 1 126 ? -5.18 12.234 20.562 1 98.81 126 ARG B O 1
ATOM 2409 N N . PRO B 1 127 ? -5.781 12.617 22.734 1 98.56 127 PRO B N 1
ATOM 2410 C CA . PRO B 1 127 ? -5.227 11.32 23.109 1 98.56 127 PRO B CA 1
ATOM 2411 C C . PRO B 1 127 ? -5.855 10.156 22.344 1 98.56 127 PRO B C 1
ATOM 2413 O O . PRO B 1 127 ? -7.078 10.094 22.203 1 98.56 127 PRO B O 1
ATOM 2416 N N . GLY B 1 128 ? -5.051 9.328 21.812 1 98.5 128 GLY B N 1
ATOM 2417 C CA . GLY B 1 128 ? -5.543 8.188 21.047 1 98.5 128 GLY B CA 1
ATOM 2418 C C . GLY B 1 128 ? -5.59 8.453 19.562 1 98.5 128 GLY B C 1
ATOM 2419 O O . GLY B 1 128 ? -5.777 7.523 18.766 1 98.5 128 GLY B O 1
ATOM 2420 N N . ALA B 1 129 ? -5.414 9.695 19.172 1 98.88 129 ALA B N 1
ATOM 2421 C CA . ALA B 1 129 ? -5.41 10.039 17.75 1 98.88 129 ALA B CA 1
ATOM 2422 C C . ALA B 1 129 ? -4.273 9.328 17.031 1 98.88 129 ALA B C 1
ATOM 2424 O O . ALA B 1 129 ? -3.168 9.203 17.562 1 98.88 129 ALA B O 1
ATOM 2425 N N . ARG B 1 130 ? -4.539 8.906 15.812 1 98.69 130 ARG B N 1
ATOM 2426 C CA . ARG B 1 130 ? -3.543 8.164 15.055 1 98.69 130 ARG B CA 1
ATOM 2427 C C . ARG B 1 130 ? -2.947 9.016 13.945 1 98.69 130 ARG B C 1
ATOM 2429 O O . ARG B 1 130 ? -3.621 9.891 13.398 1 98.69 130 ARG B O 1
ATOM 2436 N N . VAL B 1 131 ? -1.705 8.742 13.727 1 98.75 131 VAL B N 1
ATOM 2437 C CA . VAL B 1 131 ? -0.929 9.422 12.695 1 98.75 131 VAL B CA 1
ATOM 2438 C C . VAL B 1 131 ? -0.428 8.406 11.672 1 98.75 131 VAL B C 1
ATOM 2440 O O . VAL B 1 131 ? 0.165 7.387 12.039 1 98.75 131 VAL B O 1
ATOM 2443 N N . GLY B 1 132 ? -0.734 8.594 10.414 1 98.94 132 GLY B N 1
ATOM 2444 C CA . GLY B 1 132 ? -0.219 7.801 9.312 1 98.94 132 GLY B CA 1
ATOM 2445 C C . GLY B 1 132 ? 0.684 8.586 8.383 1 98.94 132 GLY B C 1
ATOM 2446 O O . GLY B 1 132 ? 0.252 9.57 7.773 1 98.94 132 GLY B O 1
ATOM 2447 N N . ILE B 1 133 ? 1.913 8.172 8.281 1 98.94 133 ILE B N 1
ATOM 2448 C CA . ILE B 1 133 ? 2.875 8.852 7.418 1 98.94 133 ILE B CA 1
ATOM 2449 C C . ILE B 1 133 ? 3.391 7.879 6.359 1 98.94 133 ILE B C 1
ATOM 2451 O O . ILE B 1 133 ? 3.762 6.746 6.676 1 98.94 133 ILE B O 1
ATOM 2455 N N . ALA B 1 134 ? 3.354 8.242 5.141 1 98.94 134 ALA B N 1
ATOM 2456 C CA . ALA B 1 134 ? 4.062 7.617 4.027 1 98.94 134 ALA B CA 1
ATOM 2457 C C . ALA B 1 134 ? 4.926 8.633 3.287 1 98.94 134 ALA B C 1
ATOM 2459 O O . ALA B 1 134 ? 4.434 9.672 2.84 1 98.94 134 ALA B O 1
ATOM 2460 N N . ASP B 1 135 ? 6.195 8.352 3.174 1 98.81 135 ASP B N 1
ATOM 2461 C CA . ASP B 1 135 ? 7.113 9.281 2.521 1 98.81 135 ASP B CA 1
ATOM 2462 C C . ASP B 1 135 ? 8.242 8.539 1.811 1 98.81 135 ASP B C 1
ATOM 2464 O O . ASP B 1 135 ? 8.367 7.316 1.945 1 98.81 135 ASP B O 1
ATOM 2468 N N . TRP B 1 136 ? 8.945 9.266 0.984 1 98.31 136 TRP B N 1
ATOM 2469 C CA . TRP B 1 136 ? 10.125 8.703 0.336 1 98.31 136 TRP B CA 1
ATOM 2470 C C . TRP B 1 136 ? 11.156 8.266 1.37 1 98.31 136 TRP B C 1
ATOM 2472 O O . TRP B 1 136 ? 11.484 9.016 2.289 1 98.31 136 TRP B O 1
ATOM 2482 N N . SER B 1 137 ? 11.625 7.09 1.191 1 98.56 137 SER B N 1
ATOM 2483 C CA . SER B 1 137 ? 12.602 6.543 2.133 1 98.56 137 SER B CA 1
ATOM 2484 C C . SER B 1 137 ? 14.023 6.945 1.759 1 98.56 137 SER B C 1
ATOM 2486 O O . SER B 1 137 ? 14.359 7.016 0.576 1 98.56 137 SER B O 1
ATOM 2488 N N . SER B 1 138 ? 14.859 7.148 2.729 1 97.44 138 SER B N 1
ATOM 2489 C CA . SER B 1 138 ? 16.266 7.406 2.48 1 97.44 138 SER B CA 1
ATOM 2490 C C . SER B 1 138 ? 16.953 6.188 1.872 1 97.44 138 SER B C 1
ATOM 2492 O O . SER B 1 138 ? 18.062 6.293 1.351 1 97.44 138 SER B O 1
ATOM 2494 N N . ALA B 1 139 ? 16.312 5.031 1.904 1 93.69 139 ALA B N 1
ATOM 2495 C CA . ALA B 1 139 ? 16.844 3.799 1.323 1 93.69 139 ALA B CA 1
ATOM 2496 C C . ALA B 1 139 ? 16.5 3.701 -0.16 1 93.69 139 ALA B C 1
ATOM 2498 O O . ALA B 1 139 ? 16.969 2.795 -0.854 1 93.69 139 ALA B O 1
ATOM 2499 N N . GLY B 1 140 ? 15.672 4.566 -0.626 1 95.19 140 GLY B N 1
ATOM 2500 C CA . GLY B 1 140 ? 15.227 4.504 -2.01 1 95.19 140 GLY B CA 1
ATOM 2501 C C . GLY B 1 140 ? 16.328 4.797 -3.004 1 95.19 140 GLY B C 1
ATOM 2502 O O . GLY B 1 140 ? 17.484 4.996 -2.615 1 95.19 140 GLY B O 1
ATOM 2503 N N . THR B 1 141 ? 15.992 4.816 -4.262 1 92.38 141 THR B N 1
ATOM 2504 C CA . THR B 1 141 ? 16.969 4.984 -5.328 1 92.38 141 THR B CA 1
ATOM 2505 C C . THR B 1 141 ? 17.281 6.465 -5.555 1 92.38 141 THR B C 1
ATOM 2507 O O . THR B 1 141 ? 18.312 6.809 -6.121 1 92.38 141 THR B O 1
ATOM 2510 N N . GLY B 1 142 ? 16.312 7.305 -5.215 1 91 142 GLY B N 1
ATOM 2511 C CA . GLY B 1 142 ? 16.469 8.734 -5.414 1 91 142 GLY B CA 1
ATOM 2512 C C . GLY B 1 142 ? 16.094 9.188 -6.812 1 91 142 GLY B C 1
ATOM 2513 O O . GLY B 1 142 ? 16.312 10.352 -7.172 1 91 142 GLY B O 1
ATOM 2514 N N . GLU B 1 143 ? 15.562 8.32 -7.625 1 90.56 143 GLU B N 1
ATOM 2515 C CA . GLU B 1 143 ? 15.203 8.656 -9 1 90.56 143 GLU B CA 1
ATOM 2516 C C . GLU B 1 143 ? 13.938 9.508 -9.047 1 90.56 143 GLU B C 1
ATOM 2518 O O . GLU B 1 143 ? 13.734 10.266 -10 1 90.56 143 GLU B O 1
ATOM 2523 N N . ARG B 1 144 ? 13.133 9.281 -8.039 1 90.75 144 ARG B N 1
ATOM 2524 C CA . ARG B 1 144 ? 11.922 10.07 -7.883 1 90.75 144 ARG B CA 1
ATOM 2525 C C . ARG B 1 144 ? 11.867 10.734 -6.508 1 90.75 144 ARG B C 1
ATOM 2527 O O . ARG B 1 144 ? 12.578 10.312 -5.586 1 90.75 144 ARG B O 1
ATOM 2534 N N . GLY B 1 145 ? 11.023 11.734 -6.449 1 91.31 145 GLY B N 1
ATOM 2535 C CA . GLY B 1 145 ? 10.914 12.414 -5.168 1 91.31 145 GLY B CA 1
ATOM 2536 C C . GLY B 1 145 ? 12.07 13.359 -4.895 1 91.31 145 GLY B C 1
ATOM 2537 O O . GLY B 1 145 ? 12.797 13.742 -5.812 1 91.31 145 GLY B O 1
ATOM 2538 N N . PRO B 1 146 ? 12.18 13.766 -3.674 1 93.06 146 PRO B N 1
ATOM 2539 C CA . PRO B 1 146 ? 13.273 14.672 -3.303 1 93.06 146 PRO B CA 1
ATOM 2540 C C . PRO B 1 146 ? 14.633 13.984 -3.271 1 93.06 146 PRO B C 1
ATOM 2542 O O . PRO B 1 146 ? 14.703 12.75 -3.254 1 93.06 146 PRO B O 1
ATOM 2545 N N . PRO B 1 147 ? 15.695 14.773 -3.303 1 93.81 147 PRO B N 1
ATOM 2546 C CA . PRO B 1 147 ? 17.031 14.172 -3.166 1 93.81 147 PRO B CA 1
ATOM 2547 C C . PRO B 1 147 ? 17.156 13.312 -1.912 1 93.81 147 PRO B C 1
ATOM 2549 O O . PRO B 1 147 ? 16.531 13.602 -0.891 1 93.81 147 PRO B O 1
ATOM 2552 N N . LEU B 1 148 ? 18 12.281 -1.953 1 93.62 148 LEU B N 1
ATOM 2553 C CA . LEU B 1 148 ? 18.156 11.305 -0.878 1 93.62 148 LEU B CA 1
ATOM 2554 C C . LEU B 1 148 ? 18.547 12 0.427 1 93.62 148 LEU B C 1
ATOM 2556 O O . LEU B 1 148 ? 18.094 11.594 1.502 1 93.62 148 LEU B O 1
ATOM 2560 N N . GLY B 1 149 ? 19.359 13.039 0.326 1 93.81 149 GLY B N 1
ATOM 2561 C CA . GLY B 1 149 ? 19.844 13.734 1.509 1 93.81 149 GLY B CA 1
ATOM 2562 C C . GLY B 1 149 ? 18.75 14.438 2.285 1 93.81 149 GLY B C 1
ATOM 2563 O O . GLY B 1 149 ? 18.953 14.828 3.438 1 93.81 149 GLY B O 1
ATOM 2564 N N . GLU B 1 150 ? 17.578 14.57 1.729 1 95.12 150 GLU B N 1
ATOM 2565 C CA . GLU B 1 150 ? 16.453 15.25 2.365 1 95.12 150 GLU B CA 1
ATOM 2566 C C . GLU B 1 150 ? 15.445 14.242 2.92 1 95.12 150 GLU B C 1
ATOM 2568 O O . GLU B 1 150 ? 14.445 14.625 3.523 1 95.12 150 GLU B O 1
ATOM 2573 N N . ARG B 1 151 ? 15.711 13.016 2.729 1 97.06 151 ARG B N 1
ATOM 2574 C CA . ARG B 1 151 ? 14.773 11.961 3.096 1 97.06 151 ARG B CA 1
ATOM 2575 C C . ARG B 1 151 ? 15.07 11.422 4.492 1 97.06 151 ARG B C 1
ATOM 2577 O O . ARG B 1 151 ? 16.141 11.664 5.039 1 97.06 151 ARG B O 1
ATOM 2584 N N . PHE B 1 152 ? 14.148 10.82 5.027 1 98.06 152 PHE B N 1
ATOM 2585 C CA . PHE B 1 152 ? 14.242 10.102 6.293 1 98.06 152 PHE B CA 1
ATOM 2586 C C . PHE B 1 152 ? 13.977 8.617 6.09 1 98.06 152 PHE B C 1
ATOM 2588 O O . PHE B 1 152 ? 13.5 8.203 5.031 1 98.06 152 PHE B O 1
ATOM 2595 N N . ASP B 1 153 ? 14.383 7.785 7.094 1 98.25 153 ASP B N 1
ATOM 2596 C CA . ASP B 1 153 ? 13.906 6.402 7.102 1 98.25 153 ASP B CA 1
ATOM 2597 C C . ASP B 1 153 ? 12.828 6.195 8.164 1 98.25 153 ASP B C 1
ATOM 2599 O O . ASP B 1 153 ? 12.508 7.117 8.914 1 98.25 153 ASP B O 1
ATOM 2603 N N . ALA B 1 154 ? 12.25 5.039 8.156 1 98.75 154 ALA B N 1
ATOM 2604 C CA . ALA B 1 154 ? 11.117 4.746 9.023 1 98.75 154 ALA B CA 1
ATOM 2605 C C . ALA B 1 154 ? 11.508 4.859 10.492 1 98.75 154 ALA B C 1
ATOM 2607 O O . ALA B 1 154 ? 10.742 5.367 11.312 1 98.75 154 ALA B O 1
ATOM 2608 N N . ASP B 1 155 ? 12.664 4.438 10.836 1 98.69 155 ASP B N 1
ATOM 2609 C CA . ASP B 1 155 ? 13.117 4.465 12.219 1 98.69 155 ASP B CA 1
ATOM 2610 C C . ASP B 1 155 ? 13.289 5.898 12.719 1 98.69 155 ASP B C 1
ATOM 2612 O O . ASP B 1 155 ? 12.938 6.211 13.859 1 98.69 155 ASP B O 1
ATOM 2616 N N . GLU B 1 156 ? 13.844 6.719 11.867 1 98.56 156 GLU B N 1
ATOM 2617 C CA . GLU B 1 156 ? 13.992 8.125 12.219 1 98.56 156 GLU B CA 1
ATOM 2618 C C . GLU B 1 156 ? 12.633 8.773 12.484 1 98.56 156 GLU B C 1
ATOM 2620 O O . GLU B 1 156 ? 12.461 9.492 13.477 1 98.56 156 GLU B O 1
ATOM 2625 N N . ALA B 1 157 ? 11.719 8.547 11.625 1 98.81 157 ALA B N 1
ATOM 2626 C CA . ALA B 1 157 ? 10.383 9.117 11.789 1 98.81 157 ALA B CA 1
ATOM 2627 C C . ALA B 1 157 ? 9.719 8.586 13.055 1 98.81 157 ALA B C 1
ATOM 2629 O O . ALA B 1 157 ? 9.109 9.352 13.812 1 98.81 157 ALA B O 1
ATOM 2630 N N . ALA B 1 158 ? 9.844 7.289 13.273 1 98.88 158 ALA B N 1
ATOM 2631 C CA . ALA B 1 158 ? 9.258 6.672 14.461 1 98.88 158 ALA B CA 1
ATOM 2632 C C . ALA B 1 158 ? 9.844 7.266 15.734 1 98.88 158 ALA B C 1
ATOM 2634 O O . ALA B 1 158 ? 9.117 7.621 16.656 1 98.88 158 ALA B O 1
ATOM 2635 N N . THR B 1 159 ? 11.117 7.379 15.742 1 98.81 159 THR B N 1
ATOM 2636 C CA . THR B 1 159 ? 11.805 7.922 16.906 1 98.81 159 THR B CA 1
ATOM 2637 C C . THR B 1 159 ? 11.359 9.352 17.188 1 98.81 159 THR B C 1
ATOM 2639 O O . THR B 1 159 ? 11.109 9.727 18.328 1 98.81 159 THR B O 1
ATOM 2642 N N . ALA B 1 160 ? 11.281 10.125 16.156 1 98.75 160 ALA B N 1
ATOM 2643 C CA . ALA B 1 160 ? 10.852 11.516 16.281 1 98.75 160 ALA B CA 1
ATOM 2644 C C . ALA B 1 160 ? 9.422 11.594 16.828 1 98.75 160 ALA B C 1
ATOM 2646 O O . ALA B 1 160 ? 9.133 12.391 17.719 1 98.75 160 ALA B O 1
ATOM 2647 N N . LEU B 1 161 ? 8.562 10.797 16.297 1 98.81 161 LEU B N 1
ATOM 2648 C CA . LEU B 1 161 ? 7.18 10.758 16.766 1 98.81 161 LEU B CA 1
ATOM 2649 C C . LEU B 1 161 ? 7.121 10.336 18.234 1 98.81 161 LEU B C 1
ATOM 2651 O O . LEU B 1 161 ? 6.375 10.914 19.031 1 98.81 161 LEU B O 1
ATOM 2655 N N . GLU B 1 162 ? 7.859 9.344 18.578 1 98.75 162 GLU B N 1
ATOM 2656 C CA . GLU B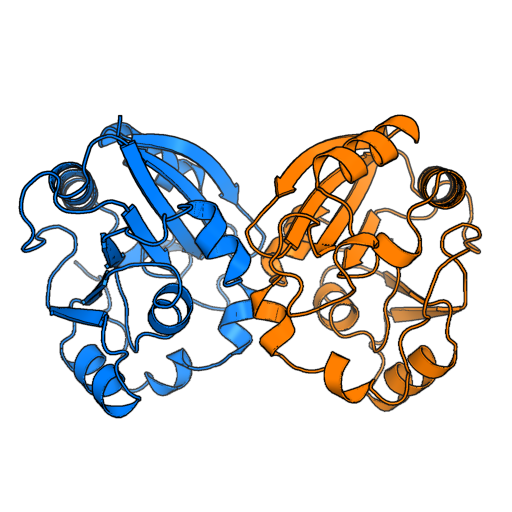 1 162 ? 7.867 8.852 19.938 1 98.75 162 GLU B CA 1
ATOM 2657 C C . GLU B 1 162 ? 8.375 9.922 20.906 1 98.75 162 GLU B C 1
ATOM 2659 O O . GLU B 1 162 ? 7.855 10.062 22.016 1 98.75 162 GLU B O 1
ATOM 2664 N N . SER B 1 163 ? 9.359 10.664 20.484 1 98.56 163 SER B N 1
ATOM 2665 C CA . SER B 1 163 ? 9.883 11.758 21.297 1 98.56 163 SER B CA 1
ATOM 2666 C C . SER B 1 163 ? 8.82 12.828 21.547 1 98.56 163 SER B C 1
ATOM 2668 O O . SER B 1 163 ? 8.891 13.578 22.516 1 98.56 163 SER B O 1
ATOM 2670 N N . ALA B 1 164 ? 7.879 12.883 20.641 1 98.56 164 ALA B N 1
ATOM 2671 C CA . ALA B 1 164 ? 6.816 13.883 20.75 1 98.56 164 ALA B CA 1
ATOM 2672 C C . ALA B 1 164 ? 5.617 13.32 21.516 1 98.56 164 ALA B C 1
ATOM 2674 O O . ALA B 1 164 ? 4.594 14 21.656 1 98.56 164 ALA B O 1
ATOM 2675 N N . GLY B 1 165 ? 5.648 12.117 21.953 1 98.5 165 GLY B N 1
ATOM 2676 C CA . GLY B 1 165 ? 4.594 11.578 22.812 1 98.5 165 GLY B CA 1
ATOM 2677 C C . GLY B 1 165 ? 3.729 10.555 22.109 1 98.5 165 GLY B C 1
ATOM 2678 O O . GLY B 1 165 ? 2.678 10.164 22.625 1 98.5 165 GLY B O 1
ATOM 2679 N N . PHE B 1 166 ? 4.156 10.086 20.969 1 98.81 166 PHE B N 1
ATOM 2680 C CA . PHE B 1 166 ? 3.42 9.062 20.234 1 98.81 166 PHE B CA 1
ATOM 2681 C C . PHE B 1 166 ? 4.004 7.68 20.5 1 98.81 166 PHE B C 1
ATOM 2683 O O . PHE B 1 166 ? 5.176 7.555 20.875 1 98.81 166 PHE B O 1
ATOM 2690 N N . GLU B 1 167 ? 3.139 6.707 20.375 1 98.75 167 GLU B N 1
ATOM 2691 C CA . GLU B 1 167 ? 3.559 5.312 20.328 1 98.75 167 GLU B CA 1
ATOM 2692 C C . GLU B 1 167 ? 3.457 4.758 18.906 1 98.75 167 GLU B C 1
ATOM 2694 O O . GLU B 1 167 ? 2.395 4.816 18.281 1 98.75 167 GLU B O 1
ATOM 2699 N N . THR B 1 168 ? 4.539 4.207 18.422 1 98.69 168 THR B N 1
ATOM 2700 C CA . THR B 1 168 ? 4.574 3.738 17.047 1 98.69 168 THR B CA 1
ATOM 2701 C C . THR B 1 168 ? 4.258 2.246 16.969 1 98.69 168 THR B C 1
ATOM 2703 O O . THR B 1 168 ? 4.902 1.437 17.641 1 98.69 168 THR B O 1
ATOM 2706 N N . ASP B 1 169 ? 3.309 1.896 16.094 1 97.06 169 ASP B N 1
ATOM 2707 C CA . ASP B 1 169 ? 2.859 0.517 15.93 1 97.06 169 ASP B CA 1
ATOM 2708 C C . ASP B 1 169 ? 3.504 -0.129 14.703 1 97.06 169 ASP B C 1
ATOM 2710 O O . ASP B 1 169 ? 3.617 -1.354 14.633 1 97.06 169 ASP B O 1
ATOM 2714 N N . ARG B 1 170 ? 3.816 0.668 13.758 1 98.25 170 ARG B N 1
ATOM 2715 C CA . ARG B 1 170 ? 4.414 0.199 12.516 1 98.25 170 ARG B CA 1
ATOM 2716 C C . ARG B 1 170 ? 5.426 1.206 11.977 1 98.25 170 ARG B C 1
ATOM 2718 O O . ARG B 1 170 ? 5.164 2.41 11.969 1 98.25 170 ARG B O 1
ATOM 2725 N N . ALA B 1 171 ? 6.523 0.797 11.641 1 98.69 171 ALA B N 1
ATOM 2726 C CA . ALA B 1 171 ? 7.574 1.56 10.977 1 98.69 171 ALA B CA 1
ATOM 2727 C C . ALA B 1 171 ? 8.344 0.684 9.992 1 98.69 171 ALA B C 1
ATOM 2729 O O . ALA B 1 171 ? 9.133 -0.174 10.398 1 98.69 171 ALA B O 1
ATOM 2730 N N . ASP B 1 172 ? 8.102 0.867 8.711 1 98.19 172 ASP B N 1
ATOM 2731 C CA . ASP B 1 172 ? 8.688 -0.02 7.707 1 98.19 172 ASP B CA 1
ATOM 2732 C C . ASP B 1 172 ? 9.32 0.778 6.574 1 98.19 172 ASP B C 1
ATOM 2734 O O . ASP B 1 172 ? 8.672 1.63 5.965 1 98.19 172 ASP B O 1
ATOM 2738 N N . ASP B 1 173 ? 10.555 0.477 6.328 1 98.44 173 ASP B N 1
ATOM 2739 C CA . ASP B 1 173 ? 11.141 0.909 5.066 1 98.44 173 ASP B CA 1
ATOM 2740 C C . ASP B 1 173 ? 10.828 -0.079 3.947 1 98.44 173 ASP B C 1
ATOM 2742 O O . ASP B 1 173 ? 10.852 -1.294 4.16 1 98.44 173 ASP B O 1
ATOM 2746 N N . ARG B 1 174 ? 10.609 0.432 2.826 1 98.19 174 ARG B N 1
ATOM 2747 C CA . ARG B 1 174 ? 10.414 -0.331 1.598 1 98.19 174 ARG B CA 1
ATOM 2748 C C . ARG B 1 174 ? 11.414 0.086 0.528 1 98.19 174 ARG B C 1
ATOM 2750 O O . ARG B 1 174 ? 12.43 0.71 0.834 1 98.19 174 ARG B O 1
ATOM 2757 N N . ARG B 1 175 ? 11.242 -0.286 -0.676 1 97.19 175 ARG B N 1
ATOM 2758 C CA . ARG B 1 175 ? 12.227 -0.005 -1.715 1 97.19 175 ARG B CA 1
ATOM 2759 C C . ARG B 1 175 ? 12.305 1.49 -2.004 1 97.19 175 ARG B C 1
ATOM 2761 O O . ARG B 1 175 ? 13.398 2.047 -2.119 1 97.19 175 ARG B O 1
ATOM 2768 N N . GLU B 1 176 ? 11.078 2.137 -2.035 1 98.12 176 GLU B N 1
ATOM 2769 C CA . GLU B 1 176 ? 11.094 3.549 -2.41 1 98.12 176 GLU B CA 1
ATOM 2770 C C . GLU B 1 176 ? 10.57 4.426 -1.279 1 98.12 176 GLU B C 1
ATOM 2772 O O . GLU B 1 176 ? 10.93 5.602 -1.179 1 98.12 176 GLU B O 1
ATOM 2777 N N . THR B 1 177 ? 9.711 3.916 -0.483 1 98.75 177 THR B N 1
ATOM 2778 C CA . THR B 1 177 ? 9.047 4.719 0.535 1 98.75 177 THR B CA 1
ATOM 2779 C C . THR B 1 177 ? 9.195 4.078 1.912 1 98.75 177 THR B C 1
ATOM 2781 O O . THR B 1 177 ? 9.633 2.932 2.025 1 98.75 177 THR B O 1
ATOM 2784 N N . PHE B 1 178 ? 8.93 4.816 2.936 1 98.88 178 PHE B N 1
ATOM 2785 C CA . PHE B 1 178 ? 8.688 4.262 4.262 1 98.88 178 PHE B CA 1
ATOM 2786 C C . PHE B 1 178 ? 7.273 4.59 4.734 1 98.88 178 PHE B C 1
ATOM 2788 O O . PHE B 1 178 ? 6.645 5.52 4.227 1 98.88 178 PHE B O 1
ATOM 2795 N N . VAL B 1 179 ? 6.762 3.814 5.648 1 98.94 179 VAL B N 1
ATOM 2796 C CA . VAL B 1 179 ? 5.473 4.082 6.277 1 98.94 179 VAL B CA 1
ATOM 2797 C C . VAL B 1 179 ? 5.609 3.992 7.797 1 98.94 179 VAL B C 1
ATOM 2799 O O . VAL B 1 179 ? 6.395 3.189 8.312 1 98.94 179 VAL B O 1
ATOM 2802 N N . VAL B 1 180 ? 4.848 4.812 8.469 1 98.88 180 VAL B N 1
ATOM 2803 C CA . VAL B 1 180 ? 4.789 4.805 9.922 1 98.88 180 VAL B CA 1
ATOM 2804 C C . VAL B 1 180 ? 3.344 4.961 10.391 1 98.88 180 VAL B C 1
ATOM 2806 O O . VAL B 1 180 ? 2.592 5.766 9.828 1 98.88 180 VAL B O 1
ATOM 2809 N N . SER B 1 181 ? 2.926 4.195 11.266 1 98.88 181 SER B N 1
ATOM 2810 C CA . SER B 1 181 ? 1.661 4.305 11.984 1 98.88 181 SER B CA 1
ATOM 2811 C C . SER B 1 181 ? 1.889 4.504 13.477 1 98.88 181 SER B C 1
ATOM 2813 O O . SER B 1 181 ? 2.551 3.691 14.125 1 98.88 181 SER B O 1
ATOM 2815 N N . SER B 1 182 ? 1.413 5.586 13.984 1 98.88 182 SER B N 1
ATOM 2816 C CA . SER B 1 182 ? 1.596 5.918 15.391 1 98.88 182 SER B CA 1
ATOM 2817 C C . SER B 1 182 ? 0.297 6.418 16.016 1 98.88 182 SER B C 1
ATOM 2819 O O . SER B 1 182 ? -0.656 6.742 15.305 1 98.88 182 SER B O 1
ATOM 2821 N N . ARG B 1 183 ? 0.269 6.453 17.344 1 98.69 183 ARG B N 1
ATOM 2822 C CA . ARG B 1 183 ? -0.869 6.918 18.141 1 98.69 183 ARG B CA 1
ATOM 2823 C C . ARG B 1 183 ? -0.411 7.785 19.297 1 98.69 183 ARG B C 1
ATOM 2825 O O . ARG B 1 183 ? 0.565 7.457 19.984 1 98.69 183 ARG B O 1
ATOM 2832 N N . LEU B 1 184 ? -1.16 8.828 19.469 1 98.69 184 LEU B N 1
ATOM 2833 C CA . LEU B 1 184 ? -0.825 9.672 20.609 1 98.69 184 LEU B CA 1
ATOM 2834 C C . LEU B 1 184 ? -1.223 9 21.922 1 98.69 184 LEU B C 1
ATOM 2836 O O . LEU B 1 184 ? -2.336 8.484 22.047 1 98.69 184 LEU B O 1
ATOM 2840 N N . GLU B 1 185 ? -0.342 8.953 22.906 1 94.19 185 GLU B N 1
ATOM 2841 C CA . GLU B 1 185 ? -0.603 8.359 24.219 1 94.19 185 GLU B CA 1
ATOM 2842 C C . GLU B 1 185 ? -1.469 9.273 25.078 1 94.19 185 GLU B C 1
ATOM 2844 O O . GLU B 1 185 ? -1.435 10.5 24.922 1 94.19 185 GLU B O 1
#

Sequence (370 aa):
MGFHTFDSSQADGLEDQSRFKYVSVDELLALFRPDDDAVVADLGSGTGFYTDEVAPYVENVYAVDIQEAMHEHYREKGLPANVEQVTAEVADLPFEDDALDGVFSTMTYHEFASEASLAELARVCRPGARVGIADWSSAGTGERGPPLGERFDADEAATALESAGFETDRADDRRETFVVSSRLEMGFHTFDSSQADGLEDQSRFKYVSVDELLALFRPDDDAVVADLGSGTGFYTDEVAPYVENVYAVDIQEAMHEHYREKGLPANVEQVTAEVADLPFEDDALDGVFSTMTYHEFASEASLAELARVCRPGARVGIADWSSAGTGERGPPLGERFDADEAATALESAGFETDRADDRRETFVVSSRLE

Foldseek 3Di:
DCLDDPDLVCLVVVQPPCLCVQPPLVRQCVQFVDAQAFEEEEAQCQLVNSVVSCVRHYQAYEYEDQDVSSVVSNVVVPDDPRYHYDHDQLLDDPAAFQQGQEYEYEACCLSRVDLSNLLSVLRRHHAFRKYKYKHFALQEPQPDHHRSVSHHAQVVVQVSNVVNQKHWDDWDDDHTMIMTMIGHD/DLPDDPDLVCLVVVQDPCLCVQPPLVRQCVQFVDAQAFEEEEAQCQLVNSVVSCVRHYQAYEYEDQDVSSVVSNVVVPDDPRYHYDHDQLLDDPAAFQQGQEYEYEACCLRRVDLSNLLSVLRRHHAFRKYKYKHFALQEPQPDHHRSVSHHAQVVVQVSNVVNQKAWDDWDDDHTMIMTMIGHD